Protein AF-A0A223P457-F1 (afdb_monomer)

Secondary structure (DSSP, 8-state):
----EEEEEEEEEEEETTEEEEEEEEEESEEEEEEEEEEEEEEETTEEEEEEES--HHHHHHHHHHHHHHHHHHHHHHHHTT-HHHHHHHHHHHHHHHHHHHTTTPPPHHHHHHHHHHHHHHS--S-GGGS-HHHHHHHHHHHHHHHHHHTTT--HHHHHHSS---TTTHHHHHHHHHHHHHHS--HHHHHHHHHHHHHHHHHHHT-THHHHHHHHTTSS--

Organism: NCBI:txid1234841

Structure (mmCIF, N/CA/C/O backbone):
data_AF-A0A223P457-F1
#
_entry.id   AF-A0A223P457-F1
#
loop_
_atom_site.group_PDB
_atom_site.id
_atom_site.type_symbol
_atom_site.label_atom_id
_atom_site.label_alt_id
_atom_site.label_comp_id
_atom_site.label_asym_id
_atom_site.label_entity_id
_atom_site.label_seq_id
_atom_site.pdbx_PDB_ins_code
_atom_site.Cartn_x
_atom_site.Cartn_y
_atom_site.Cartn_z
_atom_site.occupancy
_atom_site.B_iso_or_equiv
_atom_site.auth_seq_id
_atom_site.auth_comp_id
_atom_site.auth_asym_id
_atom_site.auth_atom_id
_atom_site.pdbx_PDB_model_num
ATOM 1 N N . MET A 1 1 ? 8.333 -16.693 -33.534 1.00 48.69 1 MET A N 1
ATOM 2 C CA . MET A 1 1 ? 8.301 -15.548 -32.599 1.00 48.69 1 MET A CA 1
ATOM 3 C C . MET A 1 1 ? 7.111 -15.778 -31.677 1.00 48.69 1 MET A C 1
ATOM 5 O O . MET A 1 1 ? 5.991 -15.770 -32.164 1.00 48.69 1 MET A O 1
ATOM 9 N N . ALA A 1 2 ? 7.335 -16.147 -30.416 1.00 49.88 2 ALA A N 1
ATOM 10 C CA . ALA A 1 2 ? 6.243 -16.417 -29.482 1.00 49.88 2 ALA A CA 1
ATOM 11 C C . ALA A 1 2 ? 5.826 -15.097 -28.824 1.00 49.88 2 ALA A C 1
ATOM 13 O O . ALA A 1 2 ? 6.620 -14.494 -28.104 1.00 49.88 2 ALA A O 1
ATOM 14 N N . PHE A 1 3 ? 4.610 -14.627 -29.097 1.00 59.66 3 PHE A N 1
ATOM 15 C CA . PHE A 1 3 ? 4.032 -13.524 -28.337 1.00 59.66 3 PHE A CA 1
ATOM 16 C C . PHE A 1 3 ? 3.618 -14.064 -26.970 1.00 59.66 3 PHE A C 1
ATOM 18 O O . PHE A 1 3 ? 2.804 -14.982 -26.884 1.00 59.66 3 PHE A O 1
ATOM 25 N N . ILE A 1 4 ? 4.191 -13.514 -25.900 1.00 71.38 4 ILE A N 1
ATOM 26 C CA . ILE A 1 4 ? 3.696 -13.773 -24.549 1.00 71.38 4 ILE A CA 1
ATOM 27 C C . ILE A 1 4 ? 2.384 -12.999 -24.425 1.00 71.38 4 ILE A C 1
ATOM 29 O O . ILE A 1 4 ? 2.395 -11.770 -24.340 1.00 71.38 4 ILE A O 1
ATOM 33 N N . ILE A 1 5 ? 1.269 -13.726 -24.478 1.00 85.06 5 ILE A N 1
ATOM 34 C CA . ILE A 1 5 ? -0.071 -13.213 -24.195 1.00 85.06 5 ILE A CA 1
ATOM 35 C C . ILE A 1 5 ? -0.438 -13.686 -22.796 1.00 85.06 5 ILE A C 1
ATOM 37 O O . ILE A 1 5 ? -0.398 -14.881 -22.503 1.00 85.06 5 ILE A O 1
ATOM 41 N N . GLY A 1 6 ? -0.782 -12.751 -21.920 1.00 91.62 6 GLY A N 1
ATOM 42 C CA . GLY A 1 6 ? -1.186 -13.089 -20.565 1.00 91.62 6 GLY A CA 1
ATOM 43 C C . GLY A 1 6 ? -1.247 -11.873 -19.664 1.00 91.62 6 GLY A C 1
ATOM 44 O O . GLY A 1 6 ? -1.417 -10.743 -20.121 1.00 91.62 6 GLY A O 1
ATOM 45 N N . THR A 1 7 ? -1.095 -12.117 -18.368 1.00 92.75 7 THR A N 1
ATOM 46 C CA . THR A 1 7 ? -1.059 -11.054 -17.368 1.00 92.75 7 THR A CA 1
ATOM 47 C C . THR A 1 7 ? 0.147 -11.197 -16.463 1.00 92.75 7 THR A C 1
ATOM 49 O O . THR A 1 7 ? 0.460 -12.305 -16.030 1.00 92.75 7 THR A O 1
ATOM 52 N N . ILE A 1 8 ? 0.765 -10.078 -16.111 1.00 92.94 8 ILE A N 1
ATOM 53 C CA . ILE A 1 8 ? 1.843 -9.999 -15.122 1.00 92.94 8 ILE A CA 1
ATOM 54 C C . ILE A 1 8 ? 1.481 -8.947 -14.084 1.00 92.94 8 ILE A C 1
ATOM 56 O O . ILE A 1 8 ? 0.707 -8.042 -14.377 1.00 92.94 8 ILE A O 1
ATOM 60 N N . PHE A 1 9 ? 2.080 -9.016 -12.904 1.00 94.44 9 PHE A N 1
ATOM 61 C CA . PHE A 1 9 ? 2.066 -7.893 -11.974 1.00 94.44 9 PHE A CA 1
ATOM 62 C C . PHE A 1 9 ? 3.391 -7.142 -12.063 1.00 94.44 9 PHE A C 1
ATOM 64 O O . PHE A 1 9 ? 4.458 -7.756 -12.033 1.00 94.44 9 PHE A O 1
ATOM 71 N N . LEU A 1 10 ? 3.303 -5.823 -12.174 1.00 95.19 10 LEU A N 1
ATOM 72 C CA . LEU A 1 10 ? 4.424 -4.895 -12.253 1.00 95.19 10 LEU A CA 1
ATOM 73 C C . LEU A 1 10 ? 4.172 -3.707 -11.325 1.00 95.19 10 LEU A C 1
ATOM 75 O O . LEU A 1 10 ? 3.084 -3.536 -10.775 1.00 95.19 10 LEU A O 1
ATOM 79 N N . GLY A 1 11 ? 5.190 -2.858 -11.193 1.00 95.31 11 GLY A N 1
ATOM 80 C CA . GLY A 1 11 ? 5.034 -1.586 -10.503 1.00 95.31 11 GLY A CA 1
ATOM 81 C C . GLY A 1 11 ? 4.954 -1.720 -8.988 1.00 95.31 11 GLY A C 1
ATOM 82 O O . GLY A 1 11 ? 4.150 -1.034 -8.368 1.00 95.31 11 GLY A O 1
ATOM 83 N N . LYS A 1 12 ? 5.773 -2.597 -8.397 1.00 95.94 12 LYS A N 1
ATOM 84 C CA . LYS A 1 12 ? 5.977 -2.670 -6.946 1.00 95.94 12 LYS A CA 1
ATOM 85 C C . LYS A 1 12 ? 6.295 -1.294 -6.366 1.00 95.94 12 LYS A C 1
ATOM 87 O O . LYS A 1 12 ? 7.275 -0.679 -6.797 1.00 95.94 12 LYS A O 1
ATOM 92 N N . VAL A 1 13 ? 5.464 -0.834 -5.438 1.00 95.81 13 VAL A N 1
ATOM 93 C CA . VAL A 1 13 ? 5.574 0.450 -4.731 1.00 95.81 13 VAL A CA 1
ATOM 94 C C . VAL A 1 13 ? 5.086 0.297 -3.290 1.00 95.81 13 VAL A C 1
ATOM 96 O O . VAL A 1 13 ? 4.391 -0.670 -2.969 1.00 95.81 13 VAL A O 1
ATOM 99 N N . HIS A 1 14 ? 5.411 1.270 -2.441 1.00 93.81 14 HIS A N 1
ATOM 100 C CA . HIS A 1 14 ? 4.946 1.358 -1.058 1.00 93.81 14 HIS A CA 1
ATOM 101 C C . HIS A 1 14 ? 5.274 0.097 -0.242 1.00 93.81 14 HIS A C 1
ATOM 103 O O . HIS A 1 14 ? 4.427 -0.438 0.474 1.00 93.81 14 HIS A O 1
ATOM 109 N N . GLU A 1 15 ? 6.498 -0.412 -0.370 1.00 94.06 15 GLU A N 1
ATOM 110 C CA . GLU A 1 15 ? 6.934 -1.598 0.364 1.00 94.06 15 GLU A CA 1
ATOM 111 C C . GLU A 1 15 ? 7.201 -1.286 1.843 1.00 94.06 15 GLU A C 1
ATOM 113 O O . GLU A 1 15 ? 7.988 -0.398 2.163 1.00 94.06 15 GLU A O 1
ATOM 118 N N . VAL A 1 16 ? 6.546 -2.029 2.738 1.00 93.62 16 VAL A N 1
ATOM 119 C CA . VAL A 1 16 ? 6.759 -2.005 4.192 1.00 93.62 16 VAL A CA 1
ATOM 120 C C . VAL A 1 16 ? 6.578 -3.425 4.729 1.00 93.62 16 VAL A C 1
ATOM 122 O O . VAL A 1 16 ? 5.518 -4.012 4.526 1.00 93.62 16 VAL A O 1
ATOM 125 N N . LYS A 1 17 ? 7.588 -3.963 5.432 1.00 91.25 17 LYS A N 1
ATOM 126 C CA . LYS A 1 17 ? 7.547 -5.288 6.095 1.00 91.25 17 LYS A CA 1
ATOM 127 C C . LYS A 1 17 ? 7.036 -6.409 5.169 1.00 91.25 17 LYS A C 1
ATOM 129 O O . LYS A 1 17 ? 6.070 -7.092 5.496 1.00 91.25 17 LYS A O 1
ATOM 134 N N . ASP A 1 18 ? 7.650 -6.532 3.990 1.00 92.25 18 ASP A N 1
ATOM 135 C CA . ASP A 1 18 ? 7.300 -7.511 2.943 1.00 92.25 18 ASP A CA 1
ATOM 136 C C . ASP A 1 18 ? 5.862 -7.410 2.408 1.00 92.25 18 ASP A C 1
ATOM 138 O O . ASP A 1 18 ? 5.346 -8.344 1.793 1.00 92.25 18 ASP A O 1
ATOM 142 N N . GLN A 1 19 ? 5.208 -6.263 2.606 1.00 95.00 19 GLN A N 1
ATOM 143 C CA . GLN A 1 19 ? 3.906 -5.951 2.023 1.00 95.00 19 GLN A CA 1
ATOM 144 C C . GLN A 1 19 ? 4.025 -4.744 1.100 1.00 95.00 19 GLN A C 1
ATOM 146 O O . GLN A 1 19 ? 4.652 -3.743 1.447 1.00 95.00 19 GLN A O 1
ATOM 151 N N . TRP A 1 20 ? 3.424 -4.813 -0.083 1.00 95.94 20 TRP A N 1
ATOM 152 C CA . TRP A 1 20 ? 3.553 -3.770 -1.106 1.00 95.94 20 TRP A CA 1
ATOM 153 C C . TRP A 1 20 ? 2.333 -3.718 -2.023 1.00 95.94 20 TRP A C 1
ATOM 155 O O . TRP A 1 20 ? 1.545 -4.661 -2.080 1.00 95.94 20 TRP A O 1
ATOM 165 N N . ILE A 1 21 ? 2.195 -2.637 -2.789 1.00 96.19 21 ILE A N 1
ATOM 166 C CA . ILE A 1 21 ? 1.180 -2.533 -3.841 1.00 96.19 21 ILE A CA 1
ATOM 167 C C . ILE A 1 21 ? 1.804 -2.868 -5.196 1.00 96.19 21 ILE A C 1
ATOM 169 O O . ILE A 1 21 ? 2.881 -2.379 -5.545 1.00 96.19 21 ILE A O 1
ATOM 173 N N . GLU A 1 22 ? 1.101 -3.675 -5.983 1.00 96.19 22 GLU A N 1
ATOM 174 C CA . GLU A 1 22 ? 1.438 -3.994 -7.369 1.00 96.19 22 GLU A CA 1
ATOM 175 C C . GLU A 1 22 ? 0.210 -3.933 -8.270 1.00 96.19 22 GLU A C 1
ATOM 177 O O . GLU A 1 22 ? -0.919 -4.156 -7.835 1.00 96.19 22 GLU A O 1
ATOM 182 N N . THR A 1 23 ? 0.437 -3.687 -9.559 1.00 97.19 23 THR A N 1
ATOM 183 C CA . THR A 1 23 ? -0.626 -3.631 -10.561 1.00 97.19 23 THR A CA 1
ATOM 184 C C . THR A 1 23 ? -0.475 -4.749 -11.571 1.00 97.19 23 THR A C 1
ATOM 186 O O . THR A 1 23 ? 0.594 -4.969 -12.135 1.00 97.19 23 THR A O 1
ATOM 189 N N . LYS A 1 24 ? -1.572 -5.458 -11.815 1.00 96.31 24 LYS A N 1
ATOM 190 C CA . LYS A 1 24 ? -1.721 -6.473 -12.847 1.00 96.31 24 LYS A CA 1
ATOM 191 C C . LYS A 1 24 ? -1.971 -5.806 -14.197 1.00 96.31 24 LYS A C 1
ATOM 193 O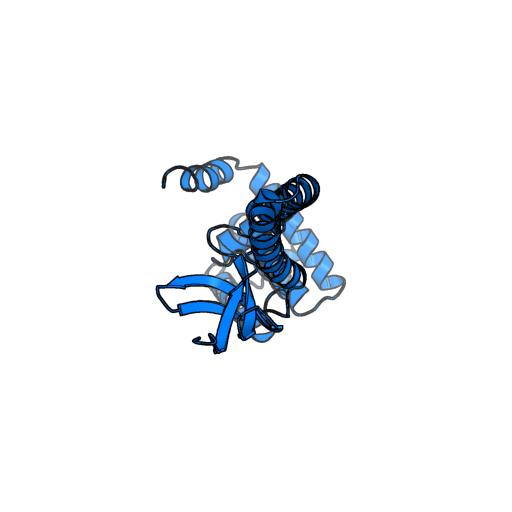 O . LYS A 1 24 ? -2.918 -5.038 -14.336 1.00 96.31 24 LYS A O 1
ATOM 198 N N . PHE A 1 25 ? -1.168 -6.146 -15.196 1.00 96.69 25 PHE A N 1
ATOM 199 C CA . PHE A 1 25 ? -1.275 -5.660 -16.570 1.00 96.69 25 PHE A CA 1
ATOM 200 C C . PHE A 1 25 ? -1.590 -6.801 -17.528 1.00 96.69 25 PHE A C 1
ATOM 202 O O . PHE A 1 25 ? -1.096 -7.914 -17.341 1.00 96.69 25 PHE A O 1
ATOM 209 N N . ILE A 1 26 ? -2.346 -6.506 -18.587 1.00 95.75 26 ILE A N 1
ATOM 210 C CA . ILE A 1 26 ? -2.398 -7.352 -19.788 1.00 95.75 26 ILE A CA 1
ATOM 211 C C . ILE A 1 26 ? -1.127 -7.100 -20.593 1.00 95.75 26 ILE A C 1
ATOM 213 O O . ILE A 1 26 ? -0.768 -5.947 -20.832 1.00 95.75 26 ILE A O 1
ATOM 217 N N . ILE A 1 27 ? -0.462 -8.171 -21.019 1.00 94.12 27 ILE A N 1
ATOM 218 C CA . ILE A 1 27 ? 0.722 -8.104 -21.876 1.00 94.12 27 ILE A CA 1
ATOM 219 C C . ILE A 1 27 ? 0.414 -8.698 -23.244 1.00 94.12 27 ILE A C 1
ATOM 221 O O . ILE A 1 27 ? -0.118 -9.805 -23.342 1.00 94.12 27 ILE A O 1
ATOM 225 N N . ILE A 1 28 ? 0.862 -7.988 -24.280 1.00 92.50 28 ILE A N 1
ATOM 226 C CA . ILE A 1 28 ? 1.138 -8.537 -25.611 1.00 92.50 28 ILE A CA 1
ATOM 227 C C . ILE A 1 28 ? 2.536 -8.042 -25.993 1.00 92.50 28 ILE A C 1
ATOM 229 O O . ILE A 1 28 ? 2.703 -6.946 -26.522 1.00 92.50 28 ILE A O 1
ATOM 233 N N . GLY A 1 29 ? 3.566 -8.806 -25.622 1.00 90.00 29 GLY A N 1
ATOM 234 C CA . GLY A 1 29 ? 4.974 -8.384 -25.699 1.00 90.00 29 GLY A CA 1
ATOM 235 C C . GLY A 1 29 ? 5.379 -7.327 -24.656 1.00 90.00 29 GLY A C 1
ATOM 236 O O . GLY A 1 29 ? 6.363 -7.522 -23.950 1.00 90.00 29 GLY A O 1
ATOM 237 N N . VAL A 1 30 ? 4.601 -6.251 -24.509 1.00 93.31 30 VAL A N 1
ATOM 238 C CA . VAL A 1 30 ? 4.754 -5.176 -23.507 1.00 93.31 30 VAL A CA 1
ATOM 239 C C . VAL A 1 30 ? 3.450 -4.991 -22.714 1.00 93.31 30 VAL A C 1
ATOM 241 O O . VAL A 1 30 ? 2.393 -5.410 -23.199 1.00 93.31 30 VAL A O 1
ATOM 244 N N . PRO A 1 31 ? 3.480 -4.413 -21.496 1.00 94.94 31 PRO A N 1
ATOM 245 C CA . PRO A 1 31 ? 2.255 -4.089 -20.766 1.00 94.94 31 PRO A CA 1
ATOM 246 C C . PRO A 1 31 ? 1.408 -3.099 -21.577 1.00 94.94 31 PRO A C 1
ATOM 248 O O . PRO A 1 31 ? 1.921 -2.075 -22.016 1.00 94.94 31 PRO A O 1
ATOM 251 N N . LEU A 1 32 ? 0.126 -3.407 -21.784 1.00 94.44 32 LEU A N 1
ATOM 252 C CA . LEU A 1 32 ? -0.788 -2.590 -22.594 1.00 94.44 32 LEU A CA 1
ATOM 253 C C . LEU A 1 32 ? -1.747 -1.754 -21.754 1.00 94.44 32 LEU A C 1
ATOM 255 O O . LEU A 1 32 ? -1.934 -0.571 -22.018 1.00 94.44 32 LEU A O 1
ATOM 259 N N . MET A 1 33 ? -2.394 -2.387 -20.776 1.00 95.69 33 MET A N 1
ATOM 260 C CA . MET A 1 33 ? -3.347 -1.725 -19.890 1.00 95.69 33 MET A CA 1
ATOM 261 C C . MET A 1 33 ? -3.331 -2.371 -18.502 1.00 95.69 33 MET A C 1
ATOM 263 O O . MET A 1 33 ? -3.189 -3.600 -18.405 1.00 95.69 33 MET A O 1
ATOM 267 N N . PRO A 1 34 ? -3.458 -1.573 -17.429 1.00 97.38 34 PRO A N 1
ATOM 268 C CA . PRO A 1 34 ? -3.664 -2.096 -16.089 1.00 97.38 34 PRO A CA 1
ATOM 269 C C . PRO A 1 34 ? -5.084 -2.662 -15.963 1.00 97.38 34 PRO A C 1
ATOM 271 O O . PRO A 1 34 ? -6.022 -2.145 -16.564 1.00 97.38 34 PRO A O 1
ATOM 274 N N . VAL A 1 35 ? -5.238 -3.725 -15.178 1.00 96.12 35 VAL A N 1
ATOM 275 C CA . VAL A 1 35 ? -6.524 -4.416 -14.966 1.00 96.12 35 VAL A CA 1
ATOM 276 C C . VAL A 1 35 ? -6.964 -4.344 -13.515 1.00 96.12 35 VAL A C 1
ATOM 278 O O . VAL A 1 35 ? -8.136 -4.125 -13.238 1.00 96.12 35 VAL A O 1
ATOM 281 N N . ALA A 1 36 ? -6.034 -4.554 -12.586 1.00 95.56 36 ALA A N 1
ATOM 282 C CA . ALA A 1 36 ? -6.319 -4.569 -11.158 1.00 95.56 36 ALA A CA 1
ATOM 283 C C . ALA A 1 36 ? -5.054 -4.233 -10.372 1.00 95.56 36 ALA A C 1
ATOM 285 O O . ALA A 1 36 ? -3.958 -4.583 -10.811 1.00 95.56 36 ALA A O 1
ATOM 286 N N . SER A 1 37 ? -5.199 -3.618 -9.204 1.00 96.56 37 SER A N 1
ATOM 287 C CA . SER A 1 37 ? -4.110 -3.460 -8.243 1.00 96.56 37 SER A CA 1
ATOM 288 C C . SER A 1 37 ? -4.360 -4.354 -7.031 1.00 96.56 37 SER A C 1
ATOM 290 O O . SER A 1 37 ? -5.497 -4.693 -6.709 1.00 96.56 37 SER A O 1
ATOM 292 N N . MET A 1 38 ? -3.284 -4.792 -6.388 1.00 96.06 38 MET A N 1
ATOM 293 C CA . MET A 1 38 ? -3.340 -5.667 -5.224 1.00 96.06 38 MET A CA 1
ATOM 294 C C . MET A 1 38 ? -2.336 -5.197 -4.180 1.00 96.06 38 MET A C 1
ATOM 296 O O . MET A 1 38 ? -1.179 -4.926 -4.510 1.00 96.06 38 MET A O 1
ATOM 300 N N . LEU A 1 39 ? -2.776 -5.156 -2.925 1.00 96.31 39 LEU A N 1
ATOM 301 C CA . LEU A 1 39 ? -1.896 -5.118 -1.768 1.00 96.31 39 LEU A CA 1
ATOM 302 C C . LEU A 1 39 ? -1.422 -6.545 -1.499 1.00 96.31 39 LEU A C 1
ATOM 304 O O . LEU A 1 39 ? -2.179 -7.376 -1.000 1.00 96.31 39 LEU A O 1
ATOM 308 N N . VAL A 1 40 ? -0.182 -6.839 -1.865 1.00 95.94 40 VAL A N 1
ATOM 309 C CA . VAL A 1 40 ? 0.435 -8.151 -1.683 1.00 95.94 40 VAL A CA 1
ATOM 310 C C . VAL A 1 40 ? 0.886 -8.281 -0.234 1.00 95.94 40 VAL A C 1
ATOM 312 O O . VAL A 1 40 ? 1.642 -7.447 0.253 1.00 95.94 40 VAL A O 1
ATOM 315 N N . THR A 1 41 ? 0.426 -9.330 0.446 1.00 93.06 41 THR A N 1
ATOM 316 C CA . THR A 1 41 ? 0.800 -9.644 1.838 1.00 93.06 41 THR A CA 1
ATOM 317 C C . THR A 1 41 ? 1.663 -10.892 1.950 1.00 93.06 41 THR A C 1
ATOM 319 O O . THR A 1 41 ? 2.323 -11.117 2.959 1.00 93.06 41 THR A O 1
ATOM 322 N N . SER A 1 42 ? 1.648 -11.731 0.917 1.00 88.44 42 SER A N 1
ATOM 323 C CA . SER A 1 42 ? 2.529 -12.882 0.793 1.00 88.44 42 SER A CA 1
ATOM 324 C C . SER A 1 42 ? 2.697 -13.230 -0.681 1.00 88.44 42 SER A C 1
ATOM 326 O O . SER A 1 42 ? 1.729 -13.266 -1.451 1.00 88.44 42 SER A O 1
ATOM 328 N N . SER A 1 43 ? 3.936 -13.511 -1.076 1.00 82.44 43 SER A N 1
ATOM 329 C CA . SER A 1 43 ? 4.257 -14.020 -2.405 1.00 82.44 43 SER A CA 1
ATOM 330 C C . SER A 1 43 ? 4.730 -15.470 -2.301 1.00 82.44 43 SER A C 1
ATOM 332 O O . SER A 1 43 ? 5.543 -15.812 -1.448 1.00 82.44 43 SER A O 1
ATOM 334 N N . ALA A 1 44 ? 4.185 -16.339 -3.149 1.00 74.06 44 ALA A N 1
ATOM 335 C CA . ALA A 1 44 ? 4.594 -17.731 -3.280 1.00 74.06 44 ALA A CA 1
ATOM 336 C C . ALA A 1 44 ? 5.004 -18.007 -4.731 1.00 74.06 44 ALA A C 1
ATOM 338 O O . ALA A 1 44 ? 4.594 -17.302 -5.659 1.00 74.06 44 ALA A O 1
ATOM 339 N N . PHE A 1 45 ? 5.787 -19.063 -4.958 1.00 53.25 45 PHE A N 1
ATOM 340 C CA . PHE A 1 45 ? 6.136 -19.478 -6.316 1.00 53.25 45 PHE A CA 1
ATOM 341 C C . PHE A 1 45 ? 4.846 -19.760 -7.113 1.00 53.25 45 PHE A C 1
ATOM 343 O O . PHE A 1 45 ? 4.116 -20.698 -6.803 1.00 53.25 45 PHE A O 1
ATOM 350 N N . ARG A 1 46 ? 4.564 -18.924 -8.129 1.00 62.34 46 ARG A N 1
ATOM 351 C CA . ARG A 1 46 ? 3.353 -18.911 -8.991 1.00 62.34 46 ARG A CA 1
ATOM 352 C C . ARG A 1 46 ? 2.059 -18.331 -8.400 1.00 62.34 46 ARG A C 1
ATOM 354 O O . ARG A 1 46 ? 1.024 -18.424 -9.057 1.00 62.34 46 ARG A O 1
ATOM 361 N N . GLY A 1 47 ? 2.085 -17.680 -7.238 1.00 73.31 47 GLY A N 1
ATOM 362 C CA . GLY A 1 47 ? 0.878 -17.086 -6.654 1.00 73.31 47 GLY A CA 1
ATOM 363 C C . GLY A 1 47 ? 1.155 -15.848 -5.811 1.00 73.31 47 GLY A C 1
ATOM 364 O O . GLY A 1 47 ? 2.177 -15.751 -5.140 1.00 73.31 47 GLY A O 1
ATOM 365 N N . ARG A 1 48 ? 0.219 -14.900 -5.827 1.00 84.50 48 ARG A N 1
ATOM 366 C CA . ARG A 1 48 ? 0.192 -13.772 -4.890 1.00 84.50 48 ARG A CA 1
ATOM 367 C C . ARG A 1 48 ? -1.047 -13.904 -4.018 1.00 84.50 48 ARG A C 1
ATOM 369 O O . ARG A 1 48 ? -2.121 -14.210 -4.536 1.00 84.50 48 ARG A O 1
ATOM 376 N N . LYS A 1 49 ? -0.885 -13.695 -2.716 1.00 90.44 49 LYS A N 1
ATOM 377 C CA . LYS A 1 49 ? -1.989 -13.512 -1.773 1.00 90.44 49 LYS A CA 1
ATOM 378 C C . LYS A 1 49 ? -1.999 -12.057 -1.333 1.00 90.44 49 LYS A C 1
ATOM 380 O O . LYS A 1 49 ? -0.942 -11.449 -1.159 1.00 90.44 49 LYS A O 1
ATOM 385 N N . GLY A 1 50 ? -3.191 -11.507 -1.183 1.00 93.00 50 GLY A N 1
ATOM 386 C CA . GLY A 1 50 ? -3.343 -10.093 -0.920 1.00 93.00 50 GLY A CA 1
ATOM 387 C C . GLY A 1 50 ? -4.788 -9.644 -0.970 1.00 93.00 50 GLY A C 1
ATOM 388 O O . GLY A 1 50 ? -5.688 -10.452 -1.202 1.00 93.00 50 GLY A O 1
ATOM 389 N N . PHE A 1 51 ? -4.964 -8.346 -0.782 1.00 94.06 51 PHE A N 1
ATOM 390 C CA . PHE A 1 51 ? -6.248 -7.664 -0.850 1.00 94.06 51 PHE A CA 1
ATOM 391 C C . PHE A 1 51 ? -6.372 -6.961 -2.196 1.00 94.06 51 PHE A C 1
ATOM 393 O O . PHE A 1 51 ? -5.392 -6.403 -2.705 1.00 94.06 51 PHE A O 1
ATOM 400 N N . SER A 1 52 ? -7.561 -7.011 -2.792 1.00 93.50 52 SER A N 1
ATOM 401 C CA . SER A 1 52 ? -7.841 -6.211 -3.980 1.00 93.50 52 SER A CA 1
ATOM 402 C C . SER A 1 52 ? -7.899 -4.749 -3.563 1.00 93.50 52 SER A C 1
ATOM 404 O O . SER A 1 52 ? -8.551 -4.417 -2.579 1.00 93.50 52 SER A O 1
ATOM 406 N N . VAL A 1 53 ? -7.217 -3.878 -4.301 1.00 94.88 53 VAL A N 1
ATOM 407 C CA . VAL A 1 53 ? -7.235 -2.437 -4.031 1.00 94.88 53 VAL A CA 1
ATOM 408 C C . VAL A 1 53 ? -7.636 -1.682 -5.298 1.00 94.88 53 VAL A C 1
ATOM 410 O O . VAL A 1 53 ? -7.402 -2.184 -6.408 1.00 94.88 53 VAL A O 1
ATOM 413 N N . PRO A 1 54 ? -8.231 -0.481 -5.177 1.00 93.62 54 PRO A N 1
ATOM 414 C CA . PRO A 1 54 ? -8.470 0.380 -6.328 1.00 93.62 54 PRO A CA 1
ATOM 415 C C . PRO A 1 54 ? -7.194 0.588 -7.151 1.00 93.62 54 PRO A C 1
ATOM 417 O O . PRO A 1 54 ? -6.081 0.553 -6.622 1.00 93.62 54 PRO A O 1
ATOM 420 N N . LEU A 1 55 ? -7.350 0.806 -8.460 1.00 95.56 55 LEU A N 1
ATOM 421 C CA . LEU A 1 55 ? -6.216 0.973 -9.370 1.00 95.56 55 LEU A CA 1
ATOM 422 C C . LEU A 1 55 ? -5.254 2.059 -8.870 1.00 95.56 55 LEU A C 1
ATOM 424 O O . LEU A 1 55 ? -5.594 3.241 -8.803 1.00 95.56 55 LEU A O 1
ATOM 428 N N . HIS A 1 56 ? -4.030 1.646 -8.550 1.00 95.44 56 HIS A N 1
ATOM 429 C CA . HIS A 1 56 ? -3.066 2.500 -7.875 1.00 95.44 56 HIS A CA 1
ATOM 430 C C . HIS A 1 56 ? -2.151 3.199 -8.883 1.00 95.44 56 HIS A C 1
ATOM 432 O O . HIS A 1 56 ? -1.234 2.593 -9.446 1.00 95.44 56 HIS A O 1
ATOM 438 N N . GLN A 1 57 ? -2.367 4.498 -9.095 1.00 96.00 57 GLN A N 1
ATOM 439 C CA . GLN A 1 57 ? -1.680 5.276 -10.133 1.00 96.00 57 GLN A CA 1
ATOM 440 C C . GLN A 1 57 ? -0.151 5.223 -10.025 1.00 96.00 57 GLN A C 1
ATOM 442 O O . GLN A 1 57 ? 0.523 4.991 -11.027 1.00 96.00 57 GLN A O 1
ATOM 447 N N . THR A 1 58 ? 0.410 5.343 -8.819 1.00 96.06 58 THR A N 1
ATOM 448 C CA . THR A 1 58 ? 1.867 5.261 -8.612 1.00 96.06 58 THR A CA 1
ATOM 449 C C . THR A 1 58 ? 2.420 3.904 -9.045 1.00 96.06 58 THR A C 1
ATOM 451 O O . THR A 1 58 ? 3.480 3.830 -9.659 1.00 96.06 58 THR A O 1
ATOM 454 N N . SER A 1 59 ? 1.677 2.823 -8.791 1.00 96.81 59 SER A N 1
ATOM 455 C CA . SER A 1 59 ? 2.077 1.475 -9.204 1.00 96.81 59 SER A CA 1
ATOM 456 C C . SER A 1 59 ? 1.996 1.339 -10.726 1.00 96.81 59 SER A C 1
ATOM 458 O O . SER A 1 59 ? 2.915 0.815 -11.353 1.00 96.81 59 SER A O 1
ATOM 460 N N . ILE A 1 60 ? 0.948 1.895 -11.343 1.00 97.75 60 ILE A N 1
ATOM 461 C CA . ILE A 1 60 ? 0.781 1.905 -12.800 1.00 97.75 60 ILE A CA 1
ATOM 462 C C . ILE A 1 60 ? 1.960 2.608 -13.484 1.00 97.75 60 ILE A C 1
ATOM 464 O O . ILE A 1 60 ? 2.592 2.040 -14.378 1.00 97.75 60 ILE A O 1
ATOM 468 N N . ILE A 1 61 ? 2.282 3.824 -13.033 1.00 97.69 61 ILE A N 1
ATOM 469 C CA . ILE A 1 61 ? 3.383 4.634 -13.569 1.00 97.69 61 ILE A CA 1
ATOM 470 C C . ILE A 1 61 ? 4.711 3.899 -13.391 1.00 97.69 61 ILE A C 1
ATOM 472 O O . ILE A 1 61 ? 5.473 3.781 -14.350 1.00 97.69 61 ILE A O 1
ATOM 476 N N . ALA A 1 62 ? 4.968 3.348 -12.202 1.00 97.25 62 ALA A N 1
ATOM 477 C CA . ALA A 1 62 ? 6.169 2.565 -11.937 1.00 97.25 62 ALA A CA 1
ATOM 478 C C . ALA A 1 62 ? 6.284 1.360 -12.883 1.00 97.25 62 ALA A C 1
ATOM 480 O O . ALA A 1 62 ? 7.358 1.092 -13.420 1.00 97.25 62 ALA A O 1
ATOM 481 N N . GLY A 1 63 ? 5.180 0.643 -13.113 1.00 96.88 63 GLY A N 1
ATOM 482 C CA . GLY A 1 63 ? 5.130 -0.506 -14.013 1.00 96.88 63 GLY A CA 1
ATOM 483 C C . GLY A 1 63 ? 5.504 -0.137 -15.447 1.00 96.88 63 GLY A C 1
ATOM 484 O O . GLY A 1 63 ? 6.397 -0.758 -16.026 1.00 96.88 63 GLY A O 1
ATOM 485 N N . TYR A 1 64 ? 4.881 0.905 -16.000 1.00 97.62 64 TYR A N 1
ATOM 486 C CA . TYR A 1 64 ? 5.185 1.365 -17.353 1.00 97.62 64 TYR A CA 1
ATOM 487 C C . TYR A 1 64 ? 6.594 1.931 -17.482 1.00 97.62 64 TYR A C 1
ATOM 489 O O . TYR A 1 64 ? 7.332 1.523 -18.378 1.00 97.62 64 TYR A O 1
ATOM 497 N N . ALA A 1 65 ? 6.992 2.832 -16.584 1.00 97.38 65 ALA A N 1
ATOM 498 C CA . ALA A 1 65 ? 8.292 3.482 -16.652 1.00 97.38 65 ALA A CA 1
ATOM 499 C C . ALA A 1 65 ? 9.436 2.462 -16.585 1.00 97.38 65 ALA A C 1
ATOM 501 O O . ALA A 1 65 ? 10.345 2.521 -17.407 1.00 97.38 65 ALA A O 1
ATOM 502 N N . ARG A 1 66 ? 9.363 1.470 -15.685 1.00 96.94 66 ARG A N 1
ATOM 503 C CA . ARG A 1 66 ? 10.386 0.414 -15.580 1.00 96.94 66 ARG A CA 1
ATOM 504 C C . ARG A 1 66 ? 10.476 -0.435 -16.849 1.00 96.94 66 ARG A C 1
ATOM 506 O O . ARG A 1 66 ? 11.578 -0.766 -17.271 1.00 96.94 66 ARG A O 1
ATOM 513 N N . VAL A 1 67 ? 9.356 -0.795 -17.477 1.00 96.44 67 VAL A N 1
ATOM 514 C CA . VAL A 1 67 ? 9.404 -1.624 -18.693 1.00 96.44 67 VAL A CA 1
ATOM 515 C C . VAL A 1 67 ? 9.874 -0.816 -19.901 1.00 96.44 67 VAL A C 1
ATOM 517 O O . VAL A 1 67 ? 10.811 -1.225 -20.586 1.00 96.44 67 VAL A O 1
ATOM 520 N N . TYR A 1 68 ?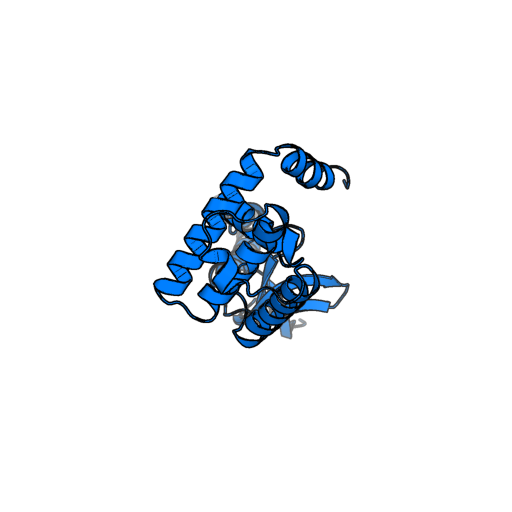 9.272 0.344 -20.157 1.00 97.19 68 TYR A N 1
ATOM 521 C CA . TYR A 1 68 ? 9.608 1.140 -21.336 1.00 97.19 68 TYR A CA 1
ATOM 522 C C . TYR A 1 68 ? 11.000 1.765 -21.245 1.00 97.19 68 TYR A C 1
ATOM 524 O O . TYR A 1 68 ? 11.715 1.755 -22.244 1.00 97.19 68 TYR A O 1
ATOM 532 N N . ALA A 1 69 ? 11.436 2.236 -20.071 1.00 97.69 69 ALA A N 1
ATOM 533 C CA . ALA A 1 69 ? 12.795 2.753 -19.913 1.00 97.69 69 ALA A CA 1
ATOM 534 C C . ALA A 1 69 ? 13.846 1.656 -20.137 1.00 97.69 69 ALA A C 1
ATOM 536 O O . ALA A 1 69 ? 14.843 1.920 -20.802 1.00 97.69 69 ALA A O 1
ATOM 537 N N . ALA A 1 70 ? 13.606 0.418 -19.680 1.00 97.62 70 ALA A N 1
ATOM 538 C CA . ALA A 1 70 ? 14.507 -0.703 -19.955 1.00 97.62 70 ALA A CA 1
ATOM 539 C C . ALA A 1 70 ? 14.606 -1.007 -21.457 1.00 97.62 70 ALA A C 1
ATOM 541 O O . ALA A 1 70 ? 15.705 -1.129 -21.996 1.00 97.62 70 ALA A O 1
ATOM 542 N N . ILE A 1 71 ? 13.463 -1.097 -22.146 1.00 97.19 71 ILE A N 1
ATOM 543 C CA . ILE A 1 71 ? 13.423 -1.372 -23.590 1.00 97.19 71 ILE A CA 1
ATOM 544 C C . ILE A 1 71 ? 14.148 -0.267 -24.363 1.00 97.19 71 ILE A C 1
ATOM 546 O O . ILE A 1 71 ? 15.002 -0.561 -25.200 1.00 97.19 71 ILE A O 1
ATOM 550 N N . LEU A 1 72 ? 13.843 1.000 -24.069 1.00 97.88 72 LEU A N 1
ATOM 551 C CA . LEU A 1 72 ? 14.467 2.140 -24.737 1.00 97.88 72 LEU A CA 1
ATOM 552 C C . LEU A 1 72 ? 15.966 2.216 -24.437 1.00 97.88 72 LEU A C 1
ATOM 554 O O . LEU A 1 72 ? 16.744 2.443 -25.361 1.00 97.88 72 LEU A O 1
ATOM 558 N N . ALA A 1 73 ? 16.391 1.946 -23.199 1.00 97.88 73 ALA A N 1
ATOM 559 C CA . ALA A 1 73 ? 17.806 1.866 -22.850 1.00 97.88 73 ALA A CA 1
ATOM 560 C C . ALA A 1 73 ? 18.529 0.832 -23.722 1.00 97.88 73 ALA A C 1
ATOM 562 O O . ALA A 1 73 ? 19.511 1.167 -24.378 1.00 97.88 73 ALA A O 1
ATOM 563 N N . VAL A 1 74 ? 18.010 -0.397 -23.813 1.00 97.62 74 VAL A N 1
ATOM 564 C CA . VAL A 1 74 ? 18.619 -1.465 -24.625 1.00 97.62 74 VAL A CA 1
ATOM 565 C C . VAL A 1 74 ? 18.679 -1.084 -26.107 1.00 97.62 74 VAL A C 1
ATOM 567 O O . VAL A 1 74 ? 19.729 -1.232 -26.734 1.00 97.62 74 VAL A O 1
ATOM 570 N N . VAL A 1 75 ? 17.586 -0.560 -26.670 1.00 97.12 75 VAL A N 1
ATOM 571 C CA . VAL A 1 75 ? 17.523 -0.161 -28.086 1.00 97.12 75 VAL A CA 1
ATOM 572 C C . VAL A 1 75 ? 18.544 0.934 -28.397 1.00 97.12 75 VAL A C 1
ATOM 574 O O . VAL A 1 75 ? 19.319 0.802 -29.345 1.00 97.12 75 VAL A O 1
ATOM 577 N N . PHE A 1 76 ? 18.587 2.001 -27.598 1.00 97.75 76 PHE A N 1
ATOM 578 C CA . PHE A 1 76 ? 19.488 3.124 -27.849 1.00 97.75 76 PHE A CA 1
ATOM 579 C C . PHE A 1 76 ? 20.953 2.792 -27.559 1.00 97.75 76 PHE A C 1
ATOM 581 O O . PHE A 1 76 ? 21.818 3.236 -28.308 1.00 97.75 76 PHE A O 1
ATOM 588 N N . LEU A 1 77 ? 21.250 1.960 -26.556 1.00 96.62 77 LEU A N 1
ATOM 589 C CA . LEU A 1 77 ? 22.613 1.470 -26.321 1.00 96.62 77 LEU A CA 1
ATOM 590 C C . LEU A 1 77 ? 23.112 0.620 -27.497 1.00 96.62 77 LEU A C 1
ATOM 592 O O . LEU A 1 77 ? 24.248 0.788 -27.938 1.00 96.62 77 LEU A O 1
ATOM 596 N N . PHE A 1 78 ? 22.254 -0.236 -28.061 1.00 96.12 78 PHE A N 1
ATOM 597 C CA . PHE A 1 78 ? 22.597 -1.022 -29.246 1.00 96.12 78 PHE A CA 1
ATOM 598 C C . PHE A 1 78 ? 22.851 -0.131 -30.472 1.00 96.12 78 PHE A C 1
ATOM 600 O O . PHE A 1 78 ? 23.863 -0.294 -31.156 1.00 96.12 78 PHE A O 1
ATOM 607 N N . LEU A 1 79 ? 21.986 0.856 -30.729 1.00 95.50 79 LEU A N 1
ATOM 608 C CA . LEU A 1 79 ? 22.180 1.839 -31.807 1.00 95.50 79 LEU A CA 1
ATOM 609 C C . LEU A 1 79 ? 23.400 2.747 -31.566 1.00 95.50 79 LEU A C 1
ATOM 611 O O . LEU A 1 79 ? 24.054 3.177 -32.519 1.00 95.50 79 LEU A O 1
ATOM 615 N N . GLY A 1 80 ? 23.736 2.992 -30.299 1.00 93.88 80 GLY A N 1
ATOM 616 C CA . GLY A 1 80 ? 24.880 3.777 -29.840 1.00 93.88 80 GLY A CA 1
ATOM 617 C C . GLY A 1 80 ? 26.232 3.248 -30.312 1.00 93.88 80 GLY A C 1
ATOM 618 O O . GLY A 1 80 ? 27.170 4.024 -30.462 1.00 93.88 80 GLY A O 1
ATOM 619 N N . THR A 1 81 ? 26.313 1.960 -30.659 1.00 90.94 81 THR A N 1
ATOM 620 C CA . THR A 1 81 ? 27.507 1.358 -31.281 1.00 90.94 81 THR A CA 1
ATOM 621 C C . THR A 1 81 ? 27.868 1.979 -32.635 1.00 90.94 81 THR A C 1
ATOM 623 O O . THR A 1 81 ? 28.999 1.834 -33.093 1.00 90.94 81 THR A O 1
ATOM 626 N N . ARG A 1 82 ? 26.923 2.681 -33.279 1.00 88.94 82 ARG A N 1
ATOM 627 C CA . ARG A 1 82 ? 27.091 3.317 -34.597 1.00 88.94 82 ARG A CA 1
ATOM 628 C C . ARG A 1 82 ? 27.009 4.845 -34.564 1.00 88.94 82 ARG A C 1
ATOM 630 O O . ARG A 1 82 ? 27.387 5.485 -35.538 1.00 88.94 82 ARG A O 1
ATOM 637 N N . SER A 1 83 ? 26.493 5.434 -33.485 1.00 90.69 83 SER A N 1
ATOM 638 C CA . SER A 1 83 ? 26.305 6.882 -33.340 1.00 90.69 83 SER A CA 1
ATOM 639 C C . SER A 1 83 ? 26.437 7.297 -31.878 1.00 90.69 83 SER A C 1
ATOM 641 O O . SER A 1 83 ? 25.658 6.859 -31.032 1.00 90.69 83 SER A O 1
ATOM 643 N N . GLY A 1 84 ? 27.376 8.201 -31.580 1.00 86.12 84 GLY A N 1
ATOM 644 C CA . GLY A 1 84 ? 27.599 8.689 -30.214 1.00 86.12 84 GLY A CA 1
ATOM 645 C C . GLY A 1 84 ? 26.368 9.360 -29.587 1.00 86.12 84 GLY A C 1
ATOM 646 O O . GLY A 1 84 ? 26.154 9.245 -28.383 1.00 86.12 84 GLY A O 1
ATOM 647 N N . GLY A 1 85 ? 25.505 9.988 -30.397 1.00 92.31 85 GLY A N 1
ATOM 648 C CA . GLY A 1 85 ? 24.258 10.586 -29.908 1.00 92.31 85 GLY A CA 1
ATOM 649 C C . GLY A 1 85 ? 23.287 9.545 -29.342 1.00 92.31 85 GLY A C 1
ATOM 650 O O . GLY A 1 85 ? 22.728 9.742 -28.266 1.00 92.31 85 GLY A O 1
ATOM 651 N N . ALA A 1 86 ? 23.147 8.398 -30.014 1.00 94.75 86 ALA A N 1
ATOM 652 C CA . ALA A 1 86 ? 22.287 7.313 -29.544 1.00 94.75 86 ALA A CA 1
ATOM 653 C C . ALA A 1 86 ? 22.814 6.676 -28.245 1.00 94.75 86 ALA A C 1
ATOM 655 O O . ALA A 1 86 ? 22.018 6.305 -27.384 1.00 94.75 86 ALA A O 1
ATOM 656 N N . LEU A 1 87 ? 24.140 6.622 -28.060 1.00 96.06 87 LEU A N 1
ATOM 657 C CA . LEU A 1 87 ? 24.749 6.126 -26.824 1.00 96.06 87 LEU A CA 1
ATOM 658 C C . LEU A 1 87 ? 24.343 6.979 -25.612 1.00 96.06 87 LEU A C 1
ATOM 660 O O . LEU A 1 87 ? 23.908 6.431 -24.600 1.00 96.06 87 LEU A O 1
ATOM 664 N N . LEU A 1 88 ? 24.423 8.311 -25.728 1.00 96.75 88 LEU A N 1
ATOM 665 C CA . LEU A 1 88 ? 24.008 9.230 -24.660 1.00 96.75 88 LEU A CA 1
ATOM 666 C C . LEU A 1 88 ? 22.523 9.066 -24.314 1.00 96.75 88 LEU A C 1
ATOM 668 O O . LEU A 1 88 ? 22.167 9.007 -23.137 1.00 96.75 88 LEU A O 1
ATOM 672 N N . THR A 1 89 ? 21.657 8.929 -25.322 1.00 97.06 89 THR A N 1
ATOM 673 C CA . THR A 1 89 ? 20.226 8.666 -25.108 1.00 97.06 89 THR A CA 1
ATOM 674 C C . THR A 1 89 ? 19.988 7.337 -24.385 1.00 97.06 89 THR A C 1
ATOM 676 O O . THR A 1 89 ? 19.157 7.271 -23.480 1.00 97.06 89 THR A O 1
ATOM 679 N N . GLY A 1 90 ? 20.735 6.285 -24.729 1.00 97.94 90 GLY A N 1
ATOM 680 C CA . GLY A 1 90 ? 20.646 4.985 -24.060 1.00 97.94 90 GLY A CA 1
ATOM 681 C C . GLY A 1 90 ? 21.048 5.049 -22.586 1.00 97.94 90 GLY A C 1
ATOM 682 O O . GLY A 1 90 ? 20.342 4.511 -21.734 1.00 97.94 90 GLY A O 1
ATOM 683 N N . ILE A 1 91 ? 22.128 5.772 -22.273 1.00 97.62 91 ILE A N 1
ATOM 684 C CA . ILE A 1 91 ? 22.575 6.013 -20.892 1.00 97.62 91 ILE A CA 1
ATOM 685 C C . ILE A 1 91 ? 21.511 6.786 -20.101 1.00 97.62 91 ILE A C 1
ATOM 687 O O . ILE A 1 91 ? 21.234 6.442 -18.953 1.00 97.62 91 ILE A O 1
ATOM 691 N N . LEU A 1 92 ? 20.871 7.789 -20.712 1.00 98.06 92 LEU A N 1
ATOM 692 C CA . LEU A 1 92 ? 19.797 8.545 -20.067 1.00 98.06 92 LEU A CA 1
ATOM 693 C C . LEU A 1 92 ? 18.608 7.645 -19.701 1.00 98.06 92 LEU A C 1
ATOM 695 O O . LEU A 1 92 ? 18.139 7.685 -18.565 1.00 98.06 92 LEU A O 1
ATOM 699 N N . PHE A 1 93 ? 18.142 6.797 -20.622 1.00 98.38 93 PHE A N 1
ATOM 700 C CA . PHE A 1 93 ? 17.057 5.856 -20.324 1.00 98.38 93 PHE A CA 1
ATOM 701 C C . PHE A 1 93 ? 17.451 4.813 -19.279 1.00 98.38 93 PHE A C 1
ATOM 703 O O . PHE A 1 93 ? 16.614 4.441 -18.457 1.00 98.38 93 PHE A O 1
ATOM 710 N N . LEU A 1 94 ? 18.714 4.382 -19.255 1.00 98.19 94 LEU A N 1
ATOM 711 C CA . LEU A 1 94 ? 19.220 3.503 -18.205 1.00 98.19 94 LEU A CA 1
ATOM 712 C C . LEU A 1 94 ? 19.177 4.193 -16.833 1.00 98.19 94 LEU A C 1
ATOM 714 O O . LEU A 1 94 ? 18.725 3.591 -15.863 1.00 98.19 94 LEU A O 1
ATOM 718 N N . ALA A 1 95 ? 19.573 5.465 -16.747 1.00 98.00 95 ALA A N 1
ATOM 719 C CA . ALA A 1 95 ? 19.486 6.240 -15.511 1.00 98.00 95 ALA A CA 1
ATOM 720 C C . ALA A 1 95 ? 18.030 6.418 -15.043 1.00 98.00 95 ALA A C 1
ATOM 722 O O . ALA A 1 95 ? 17.730 6.227 -13.864 1.00 98.00 95 ALA A O 1
ATOM 723 N N . VAL A 1 96 ? 17.107 6.709 -15.969 1.00 97.94 96 VAL A N 1
ATOM 724 C CA . VAL A 1 96 ? 15.662 6.762 -15.683 1.00 97.94 96 VAL A CA 1
ATOM 725 C C . VAL A 1 96 ? 15.163 5.409 -15.176 1.00 97.94 96 VAL A C 1
ATOM 727 O O . VAL A 1 96 ? 14.444 5.354 -14.180 1.00 97.94 96 VAL A O 1
ATOM 730 N N . TRP A 1 97 ? 15.566 4.311 -15.815 1.00 97.81 97 TRP A N 1
ATOM 731 C CA . TRP A 1 97 ? 15.199 2.965 -15.387 1.00 97.81 97 TRP A CA 1
ATOM 732 C C . TRP A 1 97 ? 15.660 2.673 -13.953 1.00 97.81 97 TRP A C 1
ATOM 734 O O . TRP A 1 97 ? 14.849 2.239 -13.135 1.00 97.81 97 TRP A O 1
ATOM 744 N N . ILE A 1 98 ? 16.919 2.987 -13.626 1.00 97.31 98 ILE A N 1
ATOM 745 C CA . ILE A 1 98 ? 17.487 2.842 -12.276 1.00 97.31 98 ILE A CA 1
ATOM 746 C C . ILE A 1 98 ? 16.687 3.673 -11.265 1.00 97.31 98 ILE A C 1
ATOM 748 O O . ILE A 1 98 ? 16.278 3.146 -10.231 1.00 97.31 98 ILE A O 1
ATOM 752 N N . TYR A 1 99 ? 16.395 4.942 -11.568 1.00 97.12 99 TYR A N 1
ATOM 753 C CA . TYR A 1 99 ? 15.583 5.795 -10.696 1.00 97.12 99 TYR A CA 1
ATOM 754 C C . TYR A 1 99 ? 14.208 5.177 -10.413 1.00 97.12 99 TYR A C 1
ATOM 756 O O . TYR A 1 99 ? 13.791 5.082 -9.258 1.00 97.12 99 TYR A O 1
ATOM 764 N N . PHE A 1 100 ? 13.511 4.703 -11.448 1.00 96.44 100 PHE A N 1
ATOM 765 C CA . PHE A 1 100 ? 12.191 4.104 -11.270 1.00 96.44 100 PHE A CA 1
ATOM 766 C C . PHE A 1 100 ? 12.228 2.761 -10.540 1.00 96.44 100 PHE A C 1
ATOM 768 O O . PHE A 1 100 ? 11.246 2.398 -9.889 1.00 96.44 100 PHE A O 1
ATOM 775 N N . PHE A 1 101 ? 13.319 2.008 -10.666 1.00 93.00 101 PHE A N 1
ATOM 776 C CA . PHE A 1 101 ? 13.487 0.722 -10.001 1.00 93.00 101 PHE A CA 1
ATOM 777 C C . PHE A 1 101 ? 13.773 0.887 -8.506 1.00 93.00 101 PHE A C 1
ATOM 779 O O . PHE A 1 101 ? 13.146 0.205 -7.701 1.00 93.00 101 PHE A O 1
ATOM 786 N N . PHE A 1 102 ? 14.674 1.805 -8.143 1.00 93.69 102 PHE A N 1
ATOM 787 C CA . PHE A 1 102 ? 15.157 1.931 -6.768 1.00 93.69 102 PHE A CA 1
ATOM 788 C C . PHE A 1 102 ? 14.491 3.045 -5.966 1.00 93.69 102 PHE A C 1
ATOM 790 O O . PHE A 1 102 ? 14.277 2.856 -4.779 1.00 93.69 102 PHE A O 1
ATOM 797 N N . VAL A 1 103 ? 14.168 4.190 -6.570 1.00 93.88 103 VAL A N 1
ATOM 798 C CA . VAL A 1 103 ? 13.749 5.399 -5.835 1.00 93.88 103 VAL A CA 1
ATOM 799 C C . VAL A 1 103 ? 12.246 5.642 -5.951 1.00 93.88 103 VAL A C 1
ATOM 801 O O . VAL A 1 103 ? 11.578 5.965 -4.970 1.00 93.88 103 VAL A O 1
ATOM 804 N N . PHE A 1 104 ? 11.690 5.503 -7.153 1.00 94.69 104 PHE A N 1
ATOM 805 C CA . PHE A 1 104 ? 10.291 5.844 -7.389 1.00 94.69 104 PHE A CA 1
ATOM 806 C C . PHE A 1 104 ? 9.329 4.888 -6.674 1.00 94.69 104 PHE A C 1
ATOM 808 O O . PHE A 1 104 ? 9.382 3.669 -6.854 1.00 94.69 104 PHE A O 1
ATOM 815 N N . GLY A 1 105 ? 8.385 5.470 -5.932 1.00 87.38 105 GLY A N 1
ATOM 816 C CA . GLY A 1 105 ? 7.358 4.727 -5.207 1.00 87.38 105 GLY A CA 1
ATOM 817 C C . GLY A 1 105 ? 7.837 4.121 -3.888 1.00 87.38 105 GLY A C 1
ATOM 818 O O . GLY A 1 105 ? 7.135 3.273 -3.344 1.00 87.38 105 GLY A O 1
ATOM 819 N N . GLN A 1 106 ? 8.997 4.537 -3.370 1.00 89.62 106 GLN A N 1
ATOM 820 C CA . GLN A 1 106 ? 9.333 4.309 -1.965 1.00 89.62 106 GLN A CA 1
ATOM 821 C C . GLN A 1 106 ? 8.354 5.065 -1.051 1.00 89.62 106 GLN A C 1
ATOM 823 O O . GLN A 1 106 ? 7.917 6.174 -1.366 1.00 89.62 106 GLN A O 1
AT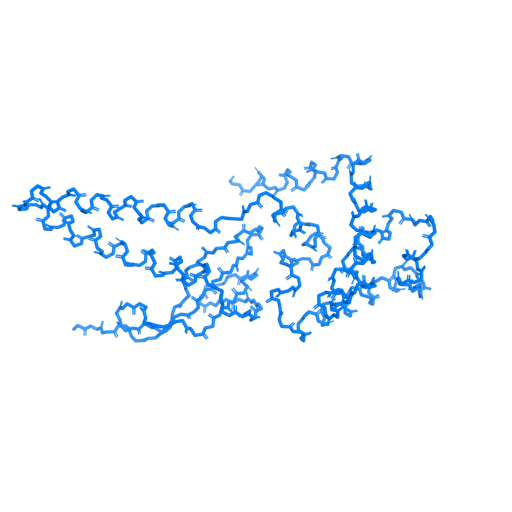OM 828 N N . GLU A 1 107 ? 8.003 4.450 0.078 1.00 85.9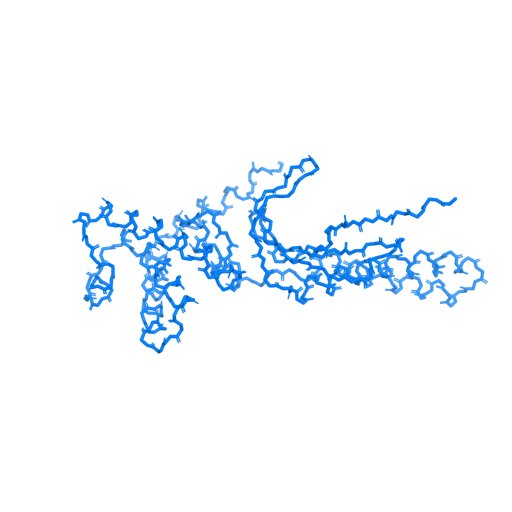4 107 GLU A N 1
ATOM 829 C CA . GLU A 1 107 ? 7.149 5.067 1.095 1.00 85.94 107 GLU A CA 1
ATOM 830 C C . GLU A 1 107 ? 7.937 6.121 1.888 1.00 85.94 107 GLU A C 1
ATOM 832 O O . GLU A 1 107 ? 9.102 5.913 2.224 1.00 85.94 107 GLU A O 1
ATOM 837 N N . LYS A 1 108 ? 7.306 7.254 2.215 1.00 85.12 108 LYS A N 1
ATOM 838 C CA . LYS A 1 108 ? 7.919 8.270 3.090 1.00 85.12 108 LYS A CA 1
ATOM 839 C C . LYS A 1 108 ? 7.877 7.818 4.553 1.00 85.12 108 LYS A C 1
ATOM 841 O O . LYS A 1 108 ? 6.932 7.145 4.953 1.00 85.12 108 LYS A O 1
ATOM 846 N N . ASN A 1 109 ? 8.831 8.272 5.370 1.00 83.12 109 ASN A N 1
ATOM 847 C CA . ASN A 1 109 ? 8.944 7.894 6.790 1.00 83.12 109 ASN A CA 1
ATOM 848 C C . ASN A 1 109 ? 7.632 8.040 7.584 1.00 83.12 109 ASN A C 1
ATOM 850 O O . ASN A 1 109 ? 7.270 7.130 8.321 1.00 83.12 109 ASN A O 1
ATOM 854 N N . GLU A 1 110 ? 6.891 9.134 7.389 1.00 77.94 110 GLU A N 1
ATOM 855 C CA . GLU A 1 110 ? 5.597 9.362 8.058 1.00 77.94 110 GLU A CA 1
ATOM 856 C C . GLU A 1 110 ? 4.551 8.297 7.684 1.00 77.94 110 GLU A C 1
ATOM 858 O O . GLU A 1 110 ? 3.839 7.769 8.542 1.00 77.94 110 GLU A O 1
ATOM 863 N N . GLY A 1 111 ? 4.495 7.922 6.401 1.00 85.38 111 GLY A N 1
ATOM 864 C CA . GLY A 1 111 ? 3.621 6.855 5.913 1.00 85.38 1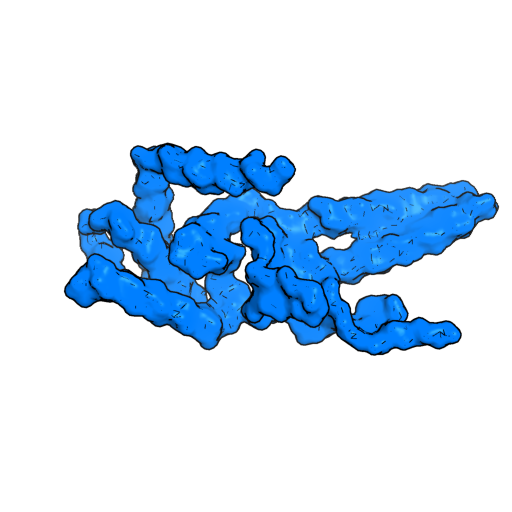11 GLY A CA 1
ATOM 865 C C . GLY A 1 111 ? 4.025 5.488 6.464 1.00 85.38 111 GLY A C 1
ATOM 866 O O . GLY A 1 111 ? 3.166 4.706 6.870 1.00 85.38 111 GLY A O 1
ATOM 867 N N . VAL A 1 112 ? 5.332 5.219 6.548 1.00 90.19 112 VAL A N 1
ATOM 868 C CA . VAL A 1 112 ? 5.875 3.993 7.153 1.00 90.19 112 VAL A CA 1
ATOM 869 C C . VAL A 1 112 ? 5.502 3.902 8.632 1.00 90.19 112 VAL A C 1
ATOM 871 O O . VAL A 1 112 ? 5.080 2.841 9.088 1.00 90.19 112 VAL A O 1
ATOM 874 N N . GLU A 1 113 ? 5.610 4.995 9.387 1.00 90.25 113 GLU A N 1
ATOM 875 C CA . GLU A 1 113 ? 5.271 5.018 10.810 1.00 90.25 113 GLU A CA 1
ATOM 876 C C . GLU A 1 113 ? 3.786 4.724 11.043 1.00 90.25 113 GLU A C 1
ATOM 878 O O . GLU A 1 113 ? 3.456 3.812 11.802 1.00 90.25 113 GLU A O 1
ATOM 883 N N . SER A 1 114 ? 2.892 5.419 10.336 1.00 89.44 114 SER A N 1
ATOM 884 C CA . SER A 1 114 ? 1.446 5.177 10.419 1.00 89.44 114 SER A CA 1
ATOM 885 C C . SER A 1 114 ? 1.083 3.723 10.076 1.00 89.44 114 SER A C 1
ATOM 887 O O . SER A 1 114 ? 0.363 3.047 10.817 1.00 89.44 114 SER A O 1
ATOM 889 N N . ARG A 1 115 ? 1.673 3.177 9.006 1.00 92.81 115 ARG A N 1
ATOM 890 C CA . ARG A 1 115 ? 1.473 1.775 8.605 1.00 92.81 115 ARG A CA 1
ATOM 891 C C . ARG A 1 115 ? 2.036 0.789 9.624 1.00 92.81 115 ARG A C 1
ATOM 893 O O . ARG A 1 115 ? 1.432 -0.259 9.835 1.00 92.81 115 ARG A O 1
ATOM 900 N N . ASN A 1 116 ? 3.139 1.121 10.294 1.00 93.00 116 ASN A N 1
ATOM 901 C CA . ASN A 1 116 ? 3.679 0.317 11.388 1.00 93.00 116 ASN A CA 1
ATOM 902 C C . ASN A 1 116 ? 2.750 0.310 12.607 1.00 93.00 116 ASN A C 1
ATOM 904 O O . ASN A 1 116 ? 2.588 -0.748 13.215 1.00 93.00 116 ASN A O 1
ATOM 908 N N . LYS A 1 117 ? 2.108 1.439 12.954 1.00 92.69 117 LYS A N 1
ATOM 909 C CA . LYS A 1 117 ? 1.130 1.493 14.057 1.00 92.69 117 LYS A CA 1
ATOM 910 C C . LYS A 1 117 ? 0.022 0.458 13.836 1.00 92.69 117 LYS A C 1
ATOM 912 O O . LYS A 1 117 ? -0.177 -0.410 14.682 1.00 92.69 117 LYS A O 1
ATOM 917 N N . ILE A 1 118 ? -0.627 0.478 12.668 1.00 93.56 118 ILE A N 1
ATOM 918 C CA . ILE A 1 118 ? -1.706 -0.468 12.318 1.00 93.56 118 ILE A CA 1
ATOM 919 C C . ILE A 1 118 ? -1.179 -1.895 12.123 1.00 93.56 118 ILE A C 1
ATOM 921 O O . ILE A 1 118 ? -1.785 -2.853 12.616 1.00 93.56 118 ILE A O 1
ATOM 925 N N . GLY A 1 119 ? -0.051 -2.054 11.430 1.00 93.00 119 GLY A N 1
ATOM 926 C CA . GLY A 1 119 ? 0.529 -3.357 11.104 1.00 93.00 119 GLY A CA 1
ATOM 927 C C . GLY A 1 119 ? 0.952 -4.149 12.335 1.00 93.00 119 GLY A C 1
ATOM 928 O O . GLY A 1 119 ? 0.708 -5.350 12.401 1.00 93.00 119 GLY A O 1
ATOM 929 N N . ASN A 1 120 ? 1.459 -3.483 13.374 1.00 91.88 120 ASN A N 1
ATOM 930 C CA . ASN A 1 120 ? 1.802 -4.133 14.642 1.00 91.88 120 ASN A CA 1
ATOM 931 C C . ASN A 1 120 ? 0.575 -4.660 15.410 1.00 91.88 120 ASN A C 1
ATOM 933 O O . ASN A 1 120 ? 0.713 -5.534 16.265 1.00 91.88 120 ASN A O 1
ATOM 937 N N . ILE A 1 121 ? -0.620 -4.138 15.126 1.00 92.50 121 ILE A N 1
ATOM 938 C CA . ILE A 1 121 ? -1.871 -4.531 15.790 1.00 92.50 121 ILE A CA 1
ATOM 939 C C . ILE A 1 121 ? -2.602 -5.611 14.987 1.00 92.50 121 ILE A C 1
ATOM 941 O O . ILE A 1 121 ? -3.130 -6.566 15.563 1.00 92.50 121 ILE A O 1
ATOM 945 N N . THR A 1 122 ? -2.640 -5.446 13.664 1.00 92.94 122 THR A N 1
ATOM 946 C CA . THR A 1 122 ? -3.476 -6.235 12.744 1.00 92.94 122 THR A CA 1
ATOM 947 C C . THR A 1 122 ? -2.698 -7.277 11.940 1.00 92.94 122 THR A C 1
ATOM 949 O O . THR A 1 122 ? -3.297 -8.207 11.407 1.00 92.94 122 THR A O 1
ATOM 952 N N . GLY A 1 123 ? -1.374 -7.134 11.833 1.00 92.69 123 GLY A N 1
ATOM 953 C CA . GLY A 1 123 ? -0.535 -7.870 10.883 1.00 92.69 123 GLY A CA 1
ATOM 954 C C . GLY A 1 123 ? -0.597 -7.331 9.447 1.00 92.69 123 GLY A C 1
ATOM 955 O O . GLY A 1 123 ? 0.085 -7.858 8.569 1.00 92.69 123 GLY A O 1
ATOM 956 N N . LEU A 1 124 ? -1.395 -6.290 9.194 1.00 93.94 124 LEU A N 1
ATOM 957 C CA . LEU A 1 124 ? -1.560 -5.667 7.886 1.00 93.94 124 LEU A CA 1
ATOM 958 C C . LEU A 1 124 ? -0.932 -4.273 7.899 1.00 93.94 124 LEU A C 1
ATOM 960 O O . LEU A 1 124 ? -1.453 -3.345 8.515 1.00 93.94 124 LEU A O 1
ATOM 964 N N . PHE A 1 125 ? 0.194 -4.113 7.209 1.00 94.81 125 PHE A N 1
ATOM 965 C CA . PHE A 1 125 ? 0.912 -2.844 7.115 1.00 94.81 125 PHE A CA 1
ATOM 966 C C . PHE A 1 125 ? 0.303 -1.992 6.005 1.00 94.81 125 PHE A C 1
ATOM 968 O O . PHE A 1 125 ? 0.999 -1.596 5.076 1.00 94.81 125 PHE A O 1
ATOM 975 N N . ALA A 1 126 ? -0.998 -1.728 6.056 1.00 93.75 126 ALA A N 1
ATOM 976 C CA . ALA A 1 126 ? -1.689 -0.890 5.086 1.00 93.75 126 ALA A CA 1
ATOM 977 C C . ALA A 1 126 ? -2.777 -0.053 5.764 1.00 93.75 126 ALA A C 1
ATOM 979 O O . ALA A 1 126 ? -3.409 -0.524 6.714 1.00 93.75 126 ALA A O 1
ATOM 980 N N . PRO A 1 127 ? -2.995 1.185 5.293 1.00 94.06 127 PRO A N 1
ATOM 981 C CA . PRO A 1 127 ? -4.113 1.990 5.747 1.00 94.06 127 PRO A CA 1
ATOM 982 C C . PRO A 1 127 ? -5.442 1.350 5.298 1.00 94.06 127 PRO A C 1
ATOM 984 O O . PRO A 1 127 ? -5.503 0.783 4.201 1.00 94.06 127 PRO A O 1
ATOM 987 N N . PRO A 1 128 ? -6.513 1.445 6.106 1.00 95.00 128 PRO A N 1
ATOM 988 C CA . PRO A 1 128 ? -7.804 0.853 5.758 1.00 95.00 128 PRO A CA 1
ATOM 989 C C . PRO A 1 128 ? -8.387 1.407 4.455 1.00 95.00 128 PRO A C 1
ATOM 991 O O . PRO A 1 128 ? -9.088 0.690 3.755 1.00 95.00 128 PRO A O 1
ATOM 994 N N . GLU A 1 129 ? -8.049 2.646 4.088 1.00 94.00 129 GLU A N 1
ATOM 995 C CA . GLU A 1 129 ? -8.504 3.298 2.855 1.00 94.00 129 GLU A CA 1
ATOM 996 C C . GLU A 1 129 ? -8.006 2.626 1.570 1.00 94.00 129 GLU A C 1
ATOM 998 O O . GLU A 1 129 ? -8.490 2.933 0.482 1.00 94.00 129 GLU A O 1
ATOM 1003 N N . TRP A 1 130 ? -7.012 1.740 1.661 1.00 93.50 130 TRP A N 1
ATOM 1004 C CA . TRP A 1 130 ? -6.578 0.952 0.507 1.00 93.50 130 TRP A CA 1
ATOM 1005 C C . TRP A 1 130 ? -7.466 -0.260 0.261 1.00 93.50 130 TRP A C 1
ATOM 1007 O O . TRP A 1 130 ? -7.486 -0.771 -0.855 1.00 93.50 130 TRP A O 1
ATOM 1017 N N . LEU A 1 131 ? -8.165 -0.730 1.287 1.00 94.31 131 LEU A N 1
ATOM 1018 C CA . LEU A 1 131 ? -9.006 -1.910 1.216 1.00 94.31 131 LEU A CA 1
ATOM 1019 C C . LEU A 1 131 ? -10.379 -1.539 0.666 1.00 94.31 131 LEU A C 1
ATOM 1021 O O . LEU A 1 131 ? -10.835 -0.401 0.793 1.00 94.31 131 LEU A O 1
ATOM 1025 N N . ASP A 1 132 ? -11.061 -2.518 0.078 1.00 93.25 132 ASP A N 1
ATOM 1026 C CA . ASP A 1 132 ? -12.488 -2.353 -0.145 1.00 93.25 132 ASP A CA 1
ATOM 1027 C C . ASP A 1 132 ? -13.244 -2.319 1.197 1.00 93.25 132 ASP A C 1
ATOM 1029 O O . ASP A 1 132 ? -12.755 -2.771 2.238 1.00 93.25 132 ASP A O 1
ATOM 1033 N N . SER A 1 133 ? -14.447 -1.744 1.185 1.00 93.19 133 SER A N 1
ATOM 1034 C CA . SER A 1 133 ? -15.238 -1.566 2.405 1.00 93.19 133 SER A CA 1
ATOM 1035 C C . SER A 1 133 ? -15.572 -2.891 3.095 1.00 93.19 133 SER A C 1
ATOM 1037 O O . SER A 1 133 ? -15.733 -2.909 4.312 1.00 93.19 133 SER A O 1
ATOM 1039 N N . TYR A 1 134 ? -15.664 -3.995 2.347 1.00 95.25 134 TYR A N 1
ATOM 1040 C CA . TYR A 1 134 ? -15.974 -5.310 2.898 1.00 95.25 134 TYR A CA 1
ATOM 1041 C C . TYR A 1 134 ? -14.777 -5.883 3.667 1.00 95.25 134 TYR A C 1
ATOM 1043 O O . TYR A 1 134 ? -14.922 -6.289 4.820 1.00 95.25 134 TYR A O 1
ATOM 1051 N N . ASP A 1 135 ? -13.586 -5.851 3.075 1.00 95.38 135 ASP A N 1
ATOM 1052 C CA . ASP A 1 135 ? -12.339 -6.293 3.697 1.00 95.38 135 ASP A CA 1
ATOM 1053 C C . ASP A 1 135 ? -11.972 -5.409 4.896 1.00 95.38 135 ASP A C 1
ATOM 1055 O O . ASP A 1 135 ? -11.593 -5.921 5.955 1.00 95.38 135 ASP A O 1
ATOM 1059 N N . ALA A 1 136 ? -12.140 -4.089 4.770 1.00 96.06 136 ALA A N 1
ATOM 1060 C CA . ALA A 1 136 ? -11.942 -3.154 5.872 1.00 96.06 136 ALA A CA 1
ATOM 1061 C C . ALA A 1 136 ? -12.893 -3.451 7.044 1.00 96.06 136 ALA A C 1
ATOM 1063 O O . ALA A 1 136 ? -12.448 -3.528 8.191 1.00 96.06 136 ALA A O 1
ATOM 1064 N N . TYR A 1 137 ? -14.179 -3.685 6.765 1.00 97.19 137 TYR A N 1
ATOM 1065 C CA . TYR A 1 137 ? -15.170 -4.032 7.785 1.00 97.19 137 TYR A CA 1
ATOM 1066 C C . TYR A 1 137 ? -14.873 -5.384 8.447 1.00 97.19 137 TYR A C 1
ATOM 1068 O O . TYR A 1 137 ? -14.888 -5.495 9.671 1.00 97.19 137 TYR A O 1
ATOM 1076 N N . ALA A 1 138 ? -14.488 -6.398 7.672 1.00 96.44 138 ALA A N 1
ATOM 1077 C CA . ALA A 1 138 ? -14.129 -7.709 8.210 1.00 96.44 138 ALA A CA 1
ATOM 1078 C C . ALA A 1 138 ? -12.898 -7.659 9.136 1.00 96.44 138 ALA A C 1
ATOM 1080 O O . ALA A 1 138 ? -12.764 -8.482 10.048 1.00 96.44 138 ALA A O 1
ATOM 1081 N N . ILE A 1 139 ? -11.963 -6.733 8.904 1.00 96.44 139 ILE A N 1
ATOM 1082 C CA . ILE A 1 139 ? -10.845 -6.489 9.824 1.00 96.44 139 ILE A CA 1
ATOM 1083 C C . ILE A 1 139 ? -11.324 -5.715 11.053 1.00 96.44 139 ILE A 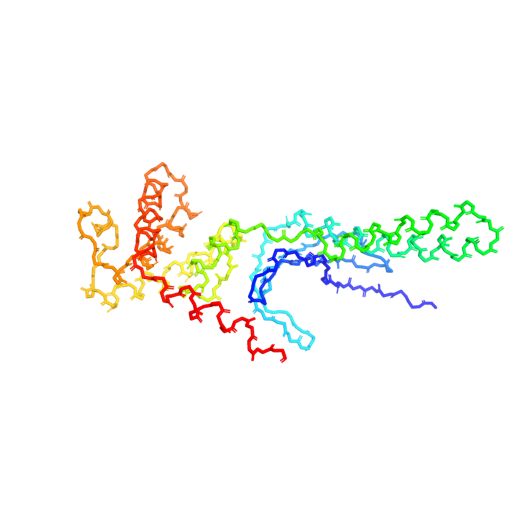C 1
ATOM 1085 O O . ILE A 1 139 ? -10.971 -6.105 12.167 1.00 96.44 139 ILE A O 1
ATOM 1089 N N . TYR A 1 140 ? -12.149 -4.682 10.870 1.00 97.69 140 TYR A N 1
ATOM 1090 C CA . TYR A 1 140 ? -12.759 -3.924 11.963 1.00 97.69 140 TYR A CA 1
ATOM 1091 C C . TYR A 1 140 ? -13.466 -4.845 12.969 1.00 97.69 140 TYR A C 1
ATOM 1093 O O . TYR A 1 140 ? -13.092 -4.850 14.141 1.00 97.69 140 TYR A O 1
ATOM 1101 N N . GLU A 1 141 ? -14.369 -5.719 12.513 1.00 97.81 141 GLU A N 1
ATOM 1102 C CA . GLU A 1 141 ? -15.096 -6.663 13.377 1.00 97.81 141 GLU A CA 1
ATOM 1103 C C . GLU A 1 141 ? -14.154 -7.590 14.160 1.00 97.81 141 GLU A C 1
ATOM 1105 O O . GLU A 1 141 ? -14.393 -7.920 15.323 1.00 97.81 141 GLU A O 1
ATOM 1110 N N . LYS A 1 142 ? -13.045 -8.025 13.545 1.00 97.00 142 LYS A N 1
ATOM 1111 C CA . LYS A 1 142 ? -12.046 -8.866 14.225 1.00 97.00 142 LYS A CA 1
ATOM 1112 C C . LYS A 1 142 ? -11.337 -8.106 15.339 1.00 97.00 142 LYS A C 1
ATOM 1114 O O . LYS A 1 142 ? -11.078 -8.691 16.394 1.00 97.00 142 LYS A O 1
ATOM 1119 N N . ILE A 1 143 ? -10.996 -6.839 15.106 1.00 97.06 143 ILE A N 1
ATOM 1120 C CA . ILE A 1 143 ? -10.359 -5.983 16.111 1.00 97.06 143 ILE A CA 1
ATOM 1121 C C . ILE A 1 143 ? -11.354 -5.693 17.236 1.00 97.06 143 ILE A C 1
ATOM 1123 O O . ILE A 1 143 ? -10.985 -5.818 18.402 1.00 97.06 143 ILE A O 1
ATOM 1127 N N . GLU A 1 144 ? -12.605 -5.381 16.902 1.00 97.25 144 GLU A N 1
ATOM 1128 C CA . GLU A 1 144 ? -13.663 -5.076 17.867 1.00 97.25 144 GLU A CA 1
ATOM 1129 C C . GLU A 1 144 ? -13.937 -6.285 18.755 1.00 97.25 144 GLU A C 1
ATOM 1131 O O . GLU A 1 144 ? -13.800 -6.210 19.973 1.00 97.25 144 GLU A O 1
ATOM 1136 N N . LYS A 1 145 ? -14.162 -7.455 18.153 1.00 96.69 145 LYS A N 1
ATOM 1137 C CA . LYS A 1 145 ? -14.327 -8.706 18.895 1.00 96.69 145 LYS A CA 1
ATOM 1138 C C . LYS A 1 145 ? -13.137 -8.988 19.811 1.00 96.69 145 LYS A C 1
ATOM 1140 O O . LYS A 1 145 ? -13.324 -9.404 20.952 1.00 96.69 145 LYS A O 1
ATOM 1145 N N . LYS A 1 146 ? -11.905 -8.769 19.336 1.00 96.19 146 LYS A N 1
ATOM 1146 C CA . LYS A 1 146 ? -10.692 -8.927 20.154 1.00 96.19 146 LYS A CA 1
ATOM 1147 C C . LYS A 1 146 ? -10.678 -7.945 21.328 1.00 96.19 146 LYS A C 1
ATOM 1149 O O . LYS A 1 146 ? -10.316 -8.343 22.431 1.00 96.19 146 LYS A O 1
ATOM 1154 N N . TYR A 1 147 ? -11.072 -6.697 21.103 1.00 96.44 147 TYR A N 1
ATOM 1155 C CA . TYR A 1 147 ? -11.167 -5.670 22.134 1.00 96.44 147 TYR A CA 1
ATOM 1156 C C . TYR A 1 147 ? -12.187 -6.049 23.213 1.00 96.44 147 TYR A C 1
ATOM 1158 O O . TYR A 1 147 ? -11.833 -6.135 24.388 1.00 96.44 147 TYR A O 1
ATOM 1166 N N . THR A 1 148 ? -13.413 -6.385 22.812 1.00 96.25 148 THR A N 1
ATOM 1167 C CA . THR A 1 148 ? -14.497 -6.802 23.711 1.00 96.25 148 THR A CA 1
ATOM 1168 C C . THR A 1 148 ? -14.104 -8.025 24.543 1.00 96.25 148 THR A C 1
ATOM 1170 O O . THR A 1 148 ? -14.395 -8.076 25.738 1.00 96.25 148 THR A O 1
ATOM 1173 N N . LEU A 1 149 ? -13.403 -8.996 23.944 1.00 95.69 149 LEU A N 1
ATOM 1174 C CA . LEU A 1 149 ? -12.908 -10.184 24.648 1.00 95.69 149 LEU A CA 1
ATOM 1175 C C . LEU A 1 149 ? -11.829 -9.854 25.689 1.00 95.69 149 LEU A C 1
ATOM 1177 O O . LEU A 1 149 ? -11.837 -10.437 26.770 1.00 95.69 149 LEU A O 1
ATOM 1181 N N . LEU A 1 150 ? -10.904 -8.942 25.379 1.00 95.75 150 LEU A N 1
ATOM 1182 C CA . LEU A 1 150 ? -9.814 -8.572 26.289 1.00 95.75 150 LEU A CA 1
ATOM 1183 C C . LEU A 1 150 ? -10.279 -7.672 27.438 1.00 95.75 150 LEU A C 1
ATOM 1185 O O . LEU A 1 150 ? -9.733 -7.761 28.535 1.00 95.75 150 LEU A O 1
ATOM 1189 N N . PHE A 1 151 ? -11.291 -6.834 27.208 1.00 95.12 151 PHE A N 1
ATOM 1190 C CA . PHE A 1 151 ? -11.746 -5.824 28.167 1.00 95.12 151 PHE A CA 1
ATOM 1191 C C . PHE A 1 151 ? -13.180 -6.063 28.660 1.00 95.12 151 PHE A C 1
ATOM 1193 O O . PHE A 1 151 ? -13.917 -5.117 28.921 1.00 95.12 151 PHE A O 1
ATOM 1200 N N . MET A 1 152 ? -13.565 -7.335 28.819 1.00 92.19 152 MET A N 1
ATOM 1201 C CA . MET A 1 152 ? -14.798 -7.775 29.497 1.00 92.19 152 MET A CA 1
ATOM 1202 C C . MET A 1 152 ? -16.093 -7.121 28.984 1.00 92.19 152 MET A C 1
ATOM 1204 O O . MET A 1 152 ? -16.939 -6.709 29.774 1.00 92.19 152 MET A O 1
ATOM 1208 N N . GLY A 1 153 ? -16.277 -7.018 27.668 1.00 85.69 153 GLY A N 1
ATOM 1209 C CA . GLY A 1 153 ? -17.501 -6.424 27.117 1.00 85.69 153 GLY A CA 1
ATOM 1210 C C . GLY A 1 153 ? -17.486 -4.898 27.024 1.00 85.69 153 GLY A C 1
ATOM 1211 O O . GLY A 1 153 ? -18.512 -4.313 26.697 1.00 85.69 153 GLY A O 1
ATOM 1212 N N . SER A 1 154 ? -16.352 -4.256 27.320 1.00 91.12 154 SER A N 1
ATOM 1213 C CA . SER A 1 154 ? -16.180 -2.807 27.192 1.00 91.12 154 SER A CA 1
ATOM 1214 C C . SER A 1 154 ? -16.471 -2.327 25.768 1.00 91.12 154 SER A C 1
ATOM 1216 O O . SER A 1 154 ? -16.117 -2.980 24.781 1.00 91.12 154 SER A O 1
ATOM 1218 N N . ASP A 1 155 ? -17.129 -1.172 25.698 1.00 94.31 155 ASP A N 1
ATOM 1219 C CA . ASP A 1 155 ? -17.434 -0.458 24.467 1.00 94.31 155 ASP A CA 1
ATOM 1220 C C . ASP A 1 155 ? -16.330 0.564 24.193 1.00 94.31 155 ASP A C 1
ATOM 1222 O O . ASP A 1 155 ? -16.113 1.504 24.961 1.00 94.31 155 ASP A O 1
ATOM 1226 N N . TRP A 1 156 ? -15.632 0.362 23.079 1.00 95.69 156 TRP A N 1
ATOM 1227 C CA . TRP A 1 156 ? -14.475 1.159 22.701 1.00 95.69 156 TRP A CA 1
ATOM 1228 C C . TRP A 1 156 ? -14.822 2.633 22.436 1.00 95.69 156 TRP A C 1
ATOM 1230 O O . TRP A 1 156 ? -13.972 3.498 22.663 1.00 95.69 156 TRP A O 1
ATOM 1240 N N . LEU A 1 157 ? -16.051 2.935 21.991 1.00 95.25 157 LEU A N 1
ATOM 1241 C CA . LEU A 1 157 ? -16.515 4.307 21.765 1.00 95.25 157 LEU A CA 1
ATOM 1242 C C . LEU A 1 157 ? -16.659 5.045 23.093 1.00 95.25 157 LEU A C 1
ATOM 1244 O O . LEU A 1 157 ? -16.124 6.141 23.261 1.00 95.25 157 LEU A O 1
ATOM 1248 N N . ASN A 1 158 ? -17.329 4.411 24.055 1.00 94.50 158 ASN A N 1
ATOM 1249 C CA . ASN A 1 158 ? -17.499 4.948 25.403 1.00 94.50 158 ASN A CA 1
ATOM 1250 C C . ASN A 1 158 ? -16.149 5.131 26.105 1.00 94.50 158 ASN A C 1
ATOM 1252 O O . ASN A 1 158 ? -15.907 6.156 26.740 1.00 94.50 158 ASN A O 1
ATOM 1256 N N . ASP A 1 159 ? -15.241 4.172 25.948 1.00 94.31 159 ASP A N 1
ATOM 1257 C CA . ASP A 1 159 ? -13.892 4.251 26.500 1.00 94.31 159 ASP A CA 1
ATOM 1258 C C . ASP A 1 159 ? -13.088 5.419 25.917 1.00 94.31 159 ASP A C 1
ATOM 1260 O O . ASP A 1 159 ? -12.405 6.122 26.661 1.00 94.31 159 ASP A O 1
ATOM 1264 N N . LEU A 1 160 ? -13.199 5.686 24.611 1.00 93.12 160 LEU A N 1
ATOM 1265 C CA . LEU A 1 160 ? -12.566 6.854 23.993 1.00 93.12 160 LEU A CA 1
ATOM 1266 C C . LEU A 1 160 ? -13.169 8.180 24.448 1.00 93.12 160 LEU A C 1
ATOM 1268 O O . LEU A 1 160 ? -12.501 9.201 24.320 1.00 93.12 160 LEU A O 1
ATOM 1272 N N . GLN A 1 161 ? -14.385 8.208 24.986 1.00 89.56 161 GLN A N 1
ATOM 1273 C CA . GLN A 1 161 ? -14.996 9.427 25.523 1.00 89.56 161 GLN A CA 1
ATOM 1274 C C . GLN A 1 161 ? -14.558 9.724 26.965 1.00 89.56 161 GLN A C 1
ATOM 1276 O O . GLN A 1 161 ? -14.637 10.873 27.400 1.00 89.56 161 GLN A O 1
ATOM 1281 N N . GLN A 1 162 ? -14.031 8.734 27.687 1.00 86.56 162 GLN A N 1
ATOM 1282 C CA . GLN A 1 162 ? -13.536 8.906 29.053 1.00 86.56 162 GLN A CA 1
ATOM 1283 C C . GLN A 1 162 ? -12.232 9.727 29.103 1.00 86.56 162 GLN A C 1
ATOM 1285 O O . GLN A 1 162 ? -11.536 9.920 28.100 1.00 86.56 162 GLN A O 1
ATOM 1290 N N . GLY A 1 163 ? -11.931 10.263 30.292 1.00 75.50 163 GLY A N 1
ATOM 1291 C CA . GLY A 1 163 ? -10.752 11.102 30.533 1.00 75.50 163 GLY A CA 1
ATOM 1292 C C . GLY A 1 163 ? -9.457 10.313 30.740 1.00 75.50 163 GLY A C 1
ATOM 1293 O O . GLY A 1 163 ? -8.410 10.730 30.258 1.00 75.50 163 GLY A O 1
ATOM 1294 N N . GLU A 1 164 ? -9.519 9.160 31.411 1.00 86.31 164 GLU A N 1
ATOM 1295 C CA . GLU A 1 164 ? -8.346 8.325 31.695 1.00 86.31 164 GLU A CA 1
ATOM 1296 C C . GLU A 1 164 ? -8.512 6.937 31.075 1.00 86.31 164 GLU A C 1
ATOM 1298 O O . GLU A 1 164 ? -9.390 6.169 31.463 1.00 86.31 164 GLU A O 1
ATOM 1303 N N . ILE A 1 165 ? -7.652 6.608 30.107 1.00 92.25 165 ILE A N 1
ATOM 1304 C CA . ILE A 1 165 ? -7.699 5.339 29.375 1.00 92.25 165 ILE A CA 1
ATOM 1305 C C . ILE A 1 165 ? -6.481 4.483 29.752 1.00 92.25 165 ILE A C 1
ATOM 1307 O O . ILE A 1 165 ? -5.340 4.925 29.578 1.00 92.25 165 ILE A O 1
ATOM 1311 N N . PRO A 1 166 ? -6.678 3.232 30.216 1.00 92.00 166 PRO A N 1
ATOM 1312 C CA . PRO A 1 166 ? -5.580 2.304 30.452 1.00 92.00 166 PRO A CA 1
ATOM 1313 C C . PRO A 1 166 ? -4.709 2.114 29.204 1.00 92.00 166 PRO A C 1
ATOM 1315 O O . PRO A 1 166 ? -5.212 1.849 28.110 1.00 92.00 166 PRO A O 1
ATOM 1318 N N . ARG A 1 167 ? -3.381 2.170 29.371 1.00 90.62 167 ARG A N 1
ATOM 1319 C CA . ARG A 1 167 ? -2.417 2.103 28.252 1.00 90.62 167 ARG A CA 1
ATOM 1320 C C . ARG A 1 167 ? -2.551 0.860 27.377 1.00 90.62 167 ARG A C 1
ATOM 1322 O O . ARG A 1 167 ? -2.250 0.901 26.190 1.00 90.62 167 ARG A O 1
ATOM 1329 N N . GLU A 1 168 ? -3.006 -0.241 27.958 1.00 92.56 168 GLU A N 1
ATOM 1330 C CA . GLU A 1 168 ? -3.204 -1.514 27.264 1.00 92.56 168 GLU A CA 1
ATOM 1331 C C . GLU A 1 168 ? -4.317 -1.445 26.207 1.00 92.56 168 GLU A C 1
ATOM 1333 O O . GLU A 1 168 ? -4.255 -2.163 25.208 1.00 92.56 168 GLU A O 1
ATOM 1338 N N . LYS A 1 169 ? -5.297 -0.547 26.383 1.00 95.19 169 LYS A N 1
ATOM 1339 C CA . LYS A 1 169 ? -6.407 -0.337 25.442 1.00 95.19 169 LYS A CA 1
ATOM 1340 C C . LYS A 1 169 ? -5.987 0.483 24.223 1.00 95.19 169 LYS A C 1
ATOM 1342 O O . LYS A 1 169 ? -6.499 0.252 23.129 1.00 95.19 169 LYS A O 1
ATOM 1347 N N . ILE A 1 170 ? -5.032 1.400 24.399 1.00 95.19 170 ILE A N 1
ATOM 1348 C CA . ILE A 1 170 ? -4.671 2.437 23.419 1.00 95.19 170 ILE A CA 1
ATOM 1349 C C . ILE A 1 170 ? -4.364 1.879 22.017 1.00 95.19 170 ILE A C 1
ATOM 1351 O O . ILE A 1 170 ? -4.917 2.412 21.057 1.00 95.19 170 ILE A O 1
ATOM 1355 N N . PRO A 1 171 ? -3.569 0.801 21.832 1.00 95.38 171 PRO A N 1
ATOM 1356 C CA . PRO A 1 171 ? -3.311 0.279 20.491 1.00 95.38 171 PRO A CA 1
ATOM 1357 C C . PRO A 1 171 ? -4.585 -0.173 19.773 1.00 95.38 171 PRO A C 1
ATOM 1359 O O . PRO A 1 171 ? -4.805 0.179 18.620 1.00 95.38 171 PRO A O 1
ATOM 1362 N N . LEU A 1 172 ? -5.456 -0.926 20.448 1.00 96.31 172 LEU A N 1
ATOM 1363 C CA . LEU A 1 172 ? -6.691 -1.407 19.829 1.00 96.31 172 LEU A CA 1
ATOM 1364 C C . LEU A 1 172 ? -7.681 -0.267 19.580 1.00 96.31 172 LEU A C 1
ATOM 1366 O O . LEU A 1 172 ? -8.324 -0.272 18.537 1.00 96.31 172 LEU A O 1
ATOM 1370 N N . LEU A 1 173 ? -7.746 0.727 20.473 1.00 96.75 173 LEU A N 1
ATOM 1371 C CA . LEU A 1 173 ? -8.547 1.937 20.263 1.00 96.75 173 LEU A CA 1
ATOM 1372 C C . LEU A 1 173 ? -8.085 2.723 19.036 1.00 96.75 173 LEU A C 1
ATOM 1374 O O . LEU A 1 173 ? -8.921 3.140 18.243 1.00 96.75 173 LEU A O 1
ATOM 1378 N N . TYR A 1 174 ? -6.771 2.874 18.849 1.00 96.81 174 TYR A N 1
ATOM 1379 C CA . TYR A 1 174 ? -6.199 3.497 17.657 1.00 96.81 174 TYR A CA 1
ATOM 1380 C C . TYR A 1 174 ? -6.600 2.755 16.376 1.00 96.81 174 TYR A C 1
ATOM 1382 O O . TYR A 1 174 ? -7.044 3.371 15.409 1.00 96.81 174 TYR A O 1
ATOM 1390 N N . ALA A 1 175 ? -6.477 1.424 16.357 1.00 96.88 175 ALA A N 1
ATOM 1391 C CA . ALA A 1 175 ? -6.877 0.653 15.184 1.00 96.88 175 ALA A CA 1
ATOM 1392 C C . ALA A 1 175 ? -8.393 0.744 14.935 1.00 96.88 175 ALA A C 1
ATOM 1394 O O . ALA A 1 175 ? -8.802 0.974 13.801 1.00 96.88 175 ALA A O 1
ATOM 1395 N N . LEU A 1 176 ? -9.222 0.617 15.975 1.00 97.75 176 LEU A N 1
ATOM 1396 C CA . LEU A 1 176 ? -10.680 0.706 15.859 1.00 97.75 176 LEU A CA 1
ATOM 1397 C C . LEU A 1 176 ? -11.133 2.061 15.330 1.00 97.75 176 LEU A C 1
ATOM 1399 O O . LEU A 1 176 ? -11.887 2.100 14.361 1.00 97.75 176 LEU A O 1
ATOM 1403 N N . SER A 1 177 ? -10.638 3.160 15.901 1.00 97.31 177 SER A N 1
ATOM 1404 C CA . SER A 1 177 ? -11.008 4.507 15.462 1.00 97.31 177 SER A CA 1
ATOM 1405 C C . SER A 1 177 ? -10.554 4.782 14.029 1.00 97.31 177 SER A C 1
ATOM 1407 O O . SER A 1 177 ? -11.306 5.362 13.248 1.00 97.31 177 SER A O 1
ATOM 1409 N N . ARG A 1 178 ? -9.371 4.292 13.636 1.00 97.19 178 ARG A N 1
ATOM 1410 C CA . ARG A 1 178 ? -8.856 4.429 12.270 1.00 97.19 178 ARG A CA 1
ATOM 1411 C C . ARG A 1 178 ? -9.706 3.682 11.243 1.00 97.19 178 ARG A C 1
ATOM 1413 O O . ARG A 1 178 ? -10.015 4.244 10.196 1.00 97.19 178 ARG A O 1
ATOM 1420 N N . TYR A 1 179 ? -10.088 2.438 11.530 1.00 97.62 179 TYR A N 1
ATOM 1421 C CA . TYR A 1 179 ? -10.982 1.673 10.655 1.00 97.62 179 TYR A CA 1
ATOM 1422 C C . TYR A 1 179 ? -12.397 2.266 10.636 1.00 97.62 179 TYR A C 1
ATOM 1424 O O . TYR A 1 179 ? -12.985 2.380 9.565 1.00 97.62 179 TYR A O 1
ATOM 1432 N N . ASN A 1 180 ? -12.915 2.708 11.784 1.00 97.62 180 ASN A N 1
ATOM 1433 C CA . ASN A 1 180 ? -14.217 3.366 11.887 1.00 97.62 180 ASN A CA 1
ATOM 1434 C C . ASN A 1 180 ? -14.281 4.643 11.032 1.00 97.62 180 ASN A C 1
ATOM 1436 O O . ASN A 1 180 ? -15.212 4.817 10.251 1.00 97.62 180 ASN A O 1
ATOM 1440 N N . TYR A 1 181 ? -13.252 5.494 11.102 1.00 97.25 181 TYR A N 1
ATOM 1441 C CA . TYR A 1 181 ? -13.155 6.688 10.262 1.00 97.25 181 TYR A CA 1
ATOM 1442 C C . TYR A 1 181 ? -13.076 6.355 8.767 1.00 97.25 181 TYR A C 1
ATOM 1444 O O . TYR A 1 181 ? -13.752 6.990 7.962 1.00 97.25 181 TYR A O 1
ATOM 1452 N N . ALA A 1 182 ? -12.301 5.338 8.383 1.00 96.25 182 ALA A N 1
ATOM 1453 C CA . ALA A 1 182 ? -12.197 4.933 6.982 1.00 96.25 182 ALA A CA 1
ATOM 1454 C C . ALA A 1 182 ? -13.511 4.359 6.417 1.00 96.25 182 ALA A C 1
ATOM 1456 O O . ALA A 1 182 ? -13.817 4.567 5.245 1.00 96.25 182 ALA A O 1
ATOM 1457 N N . LEU A 1 183 ? -14.289 3.648 7.240 1.00 96.88 183 LEU A N 1
ATOM 1458 C CA . LEU A 1 183 ? -15.583 3.073 6.858 1.00 96.88 183 LEU A CA 1
ATOM 1459 C C . LEU A 1 183 ? -16.716 4.109 6.849 1.00 96.88 183 LEU A C 1
ATOM 1461 O O . LEU A 1 183 ? -17.645 3.991 6.052 1.00 96.88 183 LEU A O 1
ATOM 1465 N N . GLY A 1 184 ? -16.638 5.119 7.716 1.00 96.69 184 GLY A N 1
ATOM 1466 C CA . GLY A 1 184 ? -17.616 6.196 7.833 1.00 96.69 184 GLY A CA 1
ATOM 1467 C C . GLY A 1 184 ? -16.931 7.539 8.082 1.00 96.69 184 GLY A C 1
ATOM 1468 O O . GLY A 1 184 ? -16.834 7.952 9.237 1.00 96.69 184 GLY A O 1
ATOM 1469 N N . PRO A 1 185 ? -16.457 8.241 7.040 1.00 95.62 185 PRO A N 1
ATOM 1470 C CA . PRO A 1 185 ? -15.749 9.503 7.212 1.00 95.62 185 PRO A CA 1
ATOM 1471 C C . PRO A 1 185 ? -16.726 10.618 7.606 1.00 95.62 185 PRO A C 1
ATOM 1473 O O . PRO A 1 185 ? -17.384 11.222 6.760 1.00 95.62 185 PRO A O 1
ATOM 1476 N N . THR A 1 186 ? -16.819 10.882 8.907 1.00 97.25 186 THR A N 1
ATOM 1477 C CA . THR A 1 186 ? -17.541 12.012 9.511 1.00 97.25 186 THR A CA 1
ATOM 1478 C C . THR A 1 186 ? -16.585 12.822 10.382 1.00 97.25 186 THR A C 1
ATOM 1480 O O . THR A 1 186 ? -15.543 12.306 10.797 1.00 97.25 186 THR A O 1
ATOM 1483 N N . ASP A 1 187 ? -16.930 14.077 10.682 1.00 96.94 187 ASP A N 1
ATOM 1484 C CA . ASP A 1 187 ? -16.120 14.916 11.577 1.00 96.94 187 ASP A CA 1
ATOM 1485 C C . ASP A 1 187 ? -16.004 14.293 12.978 1.00 96.94 187 ASP A C 1
ATOM 1487 O O . ASP A 1 187 ? -14.911 14.221 13.529 1.00 96.94 187 ASP A O 1
ATOM 1491 N N . GLU A 1 188 ? -17.088 13.712 13.500 1.00 95.62 188 GLU A N 1
ATOM 1492 C CA . GLU A 1 188 ? -17.083 12.985 14.779 1.00 95.62 188 GLU A CA 1
A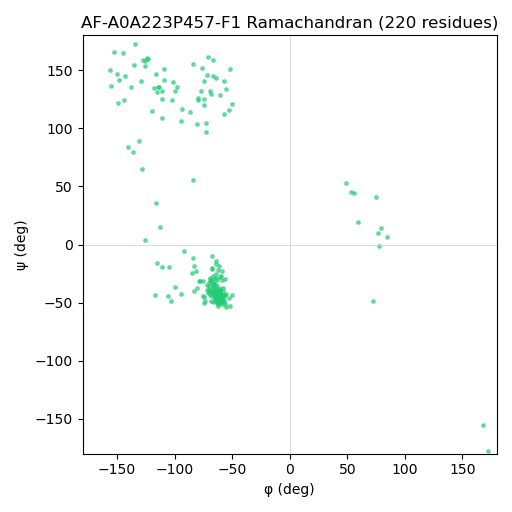TOM 1493 C C . GLU A 1 188 ? -16.102 11.798 14.767 1.00 95.62 188 GLU A C 1
ATOM 1495 O O . GLU A 1 188 ? -15.289 11.628 15.677 1.00 95.62 188 GLU A O 1
ATOM 1500 N N . ASN A 1 189 ? -16.121 10.982 13.706 1.00 96.12 189 ASN A N 1
ATOM 1501 C CA . ASN A 1 189 ? -15.214 9.839 13.584 1.00 96.12 189 ASN A CA 1
ATOM 1502 C C . ASN A 1 189 ? -13.761 10.278 13.381 1.00 96.12 189 ASN A C 1
ATOM 1504 O O . ASN A 1 189 ? -12.838 9.593 13.833 1.00 96.12 189 ASN A O 1
ATOM 1508 N N . ARG A 1 190 ? -13.553 11.424 12.728 1.00 96.62 190 ARG A N 1
ATOM 1509 C CA . ARG A 1 190 ? -12.240 12.047 12.592 1.00 96.62 190 ARG A CA 1
ATOM 1510 C C . ARG A 1 190 ? -11.704 12.496 13.949 1.00 96.62 190 ARG A C 1
ATOM 1512 O O . ARG A 1 190 ? -10.563 12.172 14.263 1.00 96.62 190 ARG A O 1
ATOM 1519 N N . GLU A 1 191 ? -12.512 13.171 14.762 1.00 96.31 191 GLU A N 1
ATOM 1520 C CA . GLU A 1 191 ? -12.131 13.607 16.112 1.00 96.31 191 GLU A CA 1
ATOM 1521 C C . GLU A 1 191 ? -11.784 12.417 17.019 1.00 96.31 191 GLU A C 1
ATOM 1523 O O . GLU A 1 191 ? -10.772 12.441 17.723 1.00 96.31 191 GLU A O 1
ATOM 1528 N N . LEU A 1 192 ? -12.568 11.334 16.959 1.00 95.56 192 LEU A N 1
ATOM 1529 C CA . LEU A 1 192 ? -12.266 10.091 17.677 1.00 95.56 192 LEU A CA 1
ATOM 1530 C C . LEU A 1 192 ? -10.927 9.484 17.241 1.00 95.56 192 LEU A C 1
ATOM 1532 O O . LEU A 1 192 ? -10.155 9.011 18.081 1.00 95.56 192 LEU A O 1
ATOM 1536 N N . PHE A 1 193 ? -10.640 9.493 15.938 1.00 96.31 193 PHE A N 1
ATOM 1537 C CA . PHE A 1 193 ? -9.362 9.028 15.408 1.00 96.31 193 PHE A CA 1
ATOM 1538 C C . PHE A 1 193 ? -8.195 9.912 15.863 1.00 96.31 193 PHE A C 1
ATOM 1540 O O . PHE A 1 193 ? -7.208 9.382 16.372 1.00 96.31 193 PHE A O 1
ATOM 1547 N N . GLU A 1 194 ? -8.314 11.234 15.744 1.00 96.00 194 GLU A N 1
ATOM 1548 C CA . GLU A 1 194 ? -7.280 12.187 16.165 1.00 96.00 194 GLU A CA 1
ATOM 1549 C C . GLU A 1 194 ? -6.996 12.073 17.672 1.00 96.00 194 GLU A C 1
ATOM 1551 O O . GLU A 1 194 ? -5.832 12.016 18.078 1.00 96.00 194 GLU A O 1
ATOM 1556 N N . LYS A 1 195 ? -8.037 11.921 18.504 1.00 95.50 195 LYS A N 1
ATOM 1557 C CA . LYS A 1 195 ? -7.886 11.654 19.943 1.00 95.50 195 LYS A CA 1
ATOM 1558 C C . LYS A 1 195 ? -7.122 10.352 20.198 1.00 95.50 195 LYS A C 1
ATOM 1560 O O . LYS A 1 195 ? -6.194 10.328 21.007 1.00 95.50 195 LYS A O 1
ATOM 1565 N N . ALA A 1 196 ? -7.490 9.266 19.519 1.00 95.88 196 ALA A N 1
ATOM 1566 C CA . ALA A 1 196 ? -6.838 7.971 19.694 1.00 95.88 196 ALA A CA 1
ATOM 1567 C C . ALA A 1 196 ? -5.373 7.971 19.213 1.00 95.88 196 ALA A C 1
ATOM 1569 O O . ALA A 1 196 ? -4.527 7.344 19.851 1.00 95.88 196 ALA A O 1
ATOM 1570 N N . ASP A 1 197 ? -5.059 8.672 18.119 1.00 95.31 197 ASP A N 1
ATOM 1571 C CA . ASP A 1 197 ? -3.687 8.819 17.618 1.00 95.31 197 ASP A CA 1
ATOM 1572 C C . ASP A 1 197 ? -2.821 9.647 18.573 1.00 95.31 197 ASP A C 1
ATOM 1574 O O . ASP A 1 197 ? -1.702 9.237 18.881 1.00 95.31 197 ASP A O 1
ATOM 1578 N N . GLY A 1 198 ? -3.359 10.738 19.132 1.00 94.38 198 GLY A N 1
ATOM 1579 C CA . GLY A 1 198 ? -2.684 11.523 20.170 1.00 94.38 198 GLY A CA 1
ATOM 1580 C C . GLY A 1 198 ? -2.310 10.672 21.387 1.00 94.38 198 GLY A C 1
ATOM 1581 O O . GLY A 1 198 ? -1.144 10.620 21.777 1.00 94.38 198 GLY A O 1
ATOM 1582 N N . LEU A 1 199 ? -3.269 9.902 21.914 1.00 93.88 199 LEU A N 1
ATOM 1583 C CA . LEU A 1 199 ? -3.030 8.971 23.023 1.00 93.88 19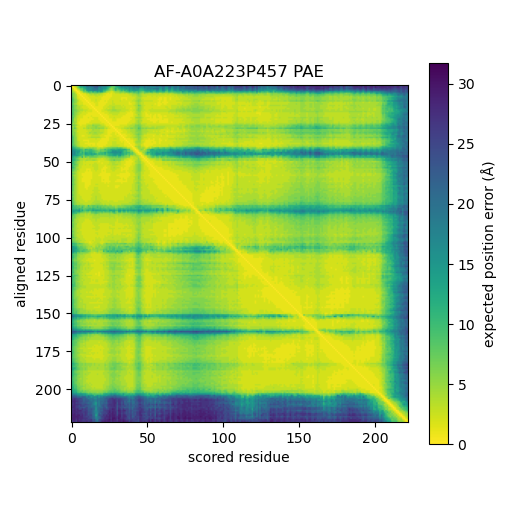9 LEU A CA 1
ATOM 1584 C C . LEU A 1 199 ? -1.995 7.892 22.678 1.00 93.88 199 LEU A C 1
ATOM 1586 O O . LEU A 1 199 ? -1.188 7.504 23.525 1.00 93.88 199 LEU A O 1
ATOM 1590 N N . TYR A 1 200 ? -2.006 7.389 21.440 1.00 92.62 200 TYR A N 1
ATOM 1591 C CA . TYR A 1 200 ? -1.032 6.404 20.975 1.00 92.62 200 TYR A CA 1
ATOM 1592 C C . TYR A 1 200 ? 0.384 6.983 20.951 1.00 92.62 200 TYR A C 1
ATOM 1594 O O . TYR A 1 200 ? 1.320 6.339 21.430 1.00 92.62 200 TYR A O 1
ATOM 1602 N N . ILE A 1 201 ? 0.539 8.197 20.422 1.00 90.88 201 ILE A N 1
ATOM 1603 C CA . ILE A 1 201 ? 1.814 8.917 20.359 1.00 90.88 201 ILE A CA 1
ATOM 1604 C C . ILE A 1 201 ? 2.350 9.164 21.776 1.00 90.88 201 ILE A C 1
ATOM 1606 O O . ILE A 1 201 ? 3.494 8.814 22.071 1.00 90.88 201 ILE A O 1
ATOM 1610 N N . GLU A 1 202 ? 1.516 9.675 22.683 1.00 89.38 202 GLU A N 1
ATOM 1611 C CA . GLU A 1 202 ? 1.881 9.890 24.089 1.00 89.38 202 GLU A CA 1
ATOM 1612 C C . GLU A 1 202 ? 2.317 8.592 24.782 1.00 89.38 202 GLU A C 1
ATOM 1614 O O . GLU A 1 202 ? 3.338 8.557 25.473 1.00 89.38 202 GLU A O 1
ATOM 1619 N N . ALA A 1 203 ? 1.584 7.496 24.573 1.00 86.38 203 ALA A N 1
ATOM 1620 C CA . ALA A 1 203 ? 1.912 6.203 25.163 1.00 86.38 203 ALA A CA 1
ATOM 1621 C C . ALA A 1 203 ? 3.225 5.609 24.621 1.00 86.38 203 ALA A C 1
ATOM 1623 O O . ALA A 1 203 ? 3.960 4.975 25.386 1.00 86.38 203 ALA A O 1
ATOM 1624 N N . ASP A 1 204 ? 3.536 5.813 23.335 1.00 79.75 204 ASP A N 1
ATOM 1625 C CA . ASP A 1 204 ? 4.779 5.339 22.710 1.00 79.75 204 ASP A CA 1
ATOM 1626 C C . ASP A 1 204 ? 6.003 6.135 23.189 1.00 79.75 204 ASP A C 1
ATOM 1628 O O . ASP A 1 204 ? 7.048 5.551 23.488 1.00 79.75 204 ASP A O 1
ATOM 1632 N N . HIS A 1 205 ? 5.871 7.454 23.368 1.00 66.19 205 HIS A N 1
ATOM 1633 C CA . HIS A 1 205 ? 6.960 8.305 23.862 1.00 66.19 205 HIS A CA 1
ATOM 1634 C C . HIS A 1 205 ? 7.409 7.973 25.293 1.00 66.19 205 HIS A C 1
ATOM 1636 O O . HIS A 1 205 ? 8.570 8.201 25.634 1.00 66.19 205 HIS A O 1
ATOM 1642 N N . VAL A 1 206 ? 6.539 7.391 26.123 1.00 61.25 206 VAL A N 1
ATOM 1643 C CA . VAL A 1 206 ? 6.874 7.031 27.512 1.00 61.25 206 VAL A CA 1
ATOM 1644 C C . VAL A 1 206 ? 7.582 5.666 27.622 1.00 61.25 206 VAL A C 1
ATOM 1646 O O . VAL A 1 206 ? 8.134 5.350 28.676 1.00 61.25 206 VAL A O 1
ATOM 1649 N N . ASN A 1 207 ? 7.631 4.846 26.562 1.00 55.22 207 ASN A N 1
ATOM 1650 C CA . ASN A 1 207 ? 8.313 3.543 26.596 1.00 55.22 207 ASN A CA 1
ATOM 1651 C C . ASN A 1 207 ? 9.166 3.262 25.337 1.00 55.22 207 ASN A C 1
ATOM 1653 O O . ASN A 1 207 ? 8.772 2.466 24.478 1.00 55.22 207 ASN A O 1
ATOM 1657 N N . PRO A 1 208 ? 10.389 3.825 25.253 1.00 52.66 208 PRO A N 1
ATOM 1658 C CA . PRO A 1 208 ? 11.261 3.686 24.083 1.00 52.66 208 PRO A CA 1
ATOM 1659 C C . PRO A 1 208 ? 11.724 2.244 23.804 1.00 52.66 208 PRO A C 1
ATOM 1661 O O . PRO A 1 208 ? 12.116 1.942 22.678 1.00 52.66 208 PRO A O 1
ATOM 1664 N N . LYS A 1 209 ? 11.612 1.312 24.767 1.00 52.38 209 LYS A N 1
ATOM 1665 C CA . LYS A 1 209 ? 11.992 -0.102 24.566 1.00 52.38 209 LYS A CA 1
ATOM 1666 C C . LYS A 1 209 ? 11.165 -0.810 23.482 1.00 52.38 209 LYS A C 1
ATOM 1668 O O . LYS A 1 209 ? 11.644 -1.789 22.907 1.00 52.38 209 LYS A O 1
ATOM 1673 N N . ARG A 1 210 ? 9.959 -0.316 23.156 1.00 52.66 210 ARG A N 1
ATOM 1674 C CA . ARG A 1 210 ? 9.148 -0.811 22.023 1.00 52.66 210 ARG A CA 1
ATOM 1675 C C . ARG A 1 210 ? 9.754 -0.470 20.658 1.00 52.66 210 ARG A C 1
ATOM 1677 O O . ARG A 1 210 ? 9.587 -1.242 19.716 1.00 52.66 210 ARG A O 1
ATOM 1684 N N . ARG A 1 211 ? 10.481 0.649 20.546 1.00 51.38 211 ARG A N 1
ATOM 1685 C CA . ARG A 1 211 ? 11.164 1.047 19.302 1.00 51.38 211 ARG A CA 1
ATOM 1686 C C . ARG A 1 211 ? 12.343 0.128 19.001 1.00 51.38 211 ARG A C 1
ATOM 1688 O O . ARG A 1 211 ? 12.510 -0.297 17.862 1.00 51.38 211 ARG A O 1
ATOM 1695 N N . GLU A 1 212 ? 13.099 -0.254 20.027 1.00 48.12 212 GLU A N 1
ATOM 1696 C CA . GLU A 1 212 ? 14.263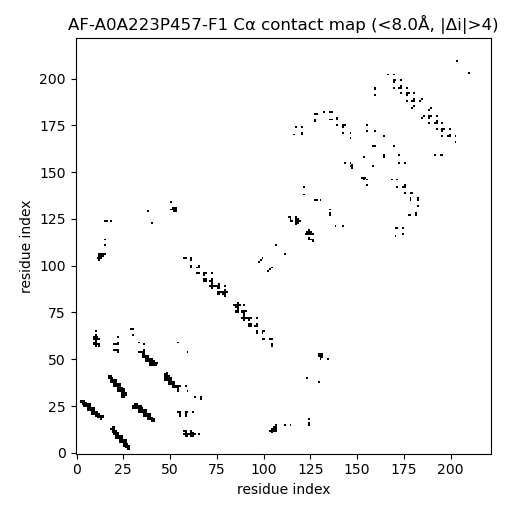 -1.136 19.879 1.00 48.12 212 GLU A CA 1
ATOM 1697 C C . GLU A 1 212 ? 13.864 -2.577 19.542 1.00 48.12 212 GLU A C 1
ATOM 1699 O O . GLU A 1 212 ? 14.437 -3.173 18.638 1.00 48.12 212 GLU A O 1
ATOM 1704 N N . THR A 1 213 ? 12.827 -3.138 20.171 1.00 50.28 213 THR A N 1
ATOM 1705 C CA . THR A 1 213 ? 12.394 -4.518 19.860 1.00 50.28 213 THR A CA 1
ATOM 1706 C C . THR A 1 213 ? 11.788 -4.665 18.458 1.00 50.28 213 THR A C 1
ATOM 1708 O O . THR A 1 213 ? 11.958 -5.710 17.830 1.00 50.28 213 THR A O 1
ATOM 1711 N N . ASN A 1 214 ? 11.147 -3.618 17.929 1.00 48.91 214 ASN A N 1
ATOM 1712 C CA . ASN A 1 214 ? 10.599 -3.607 16.567 1.00 48.91 214 ASN A CA 1
ATOM 1713 C C . ASN A 1 214 ? 11.633 -3.214 15.489 1.00 48.91 214 ASN A C 1
ATOM 1715 O O . ASN A 1 214 ? 11.476 -3.602 14.327 1.00 48.91 214 ASN A O 1
ATOM 1719 N N . GLY A 1 215 ? 12.686 -2.478 15.866 1.00 42.91 215 GLY A N 1
ATOM 1720 C CA . GLY A 1 215 ? 13.812 -2.115 14.998 1.00 42.91 215 GLY A CA 1
ATOM 1721 C C . GLY A 1 215 ? 14.883 -3.206 14.888 1.00 42.91 215 GLY A C 1
ATOM 1722 O O . GLY A 1 215 ? 15.356 -3.485 13.791 1.00 42.91 215 GLY A O 1
ATOM 1723 N N . VAL A 1 216 ? 15.211 -3.894 15.987 1.00 41.16 216 VAL A N 1
ATOM 1724 C CA . VAL A 1 216 ? 16.267 -4.928 16.020 1.00 41.16 216 VAL A CA 1
ATOM 1725 C C . VAL A 1 216 ? 15.858 -6.189 15.252 1.00 41.16 216 VAL A C 1
ATOM 1727 O O . VAL A 1 216 ? 16.681 -6.775 14.559 1.00 41.16 216 VAL A O 1
ATOM 1730 N N . ARG A 1 217 ? 14.567 -6.553 15.245 1.00 42.31 217 ARG A N 1
ATOM 1731 C CA . ARG A 1 217 ? 14.060 -7.671 14.423 1.00 42.31 217 ARG A CA 1
ATOM 1732 C C . ARG A 1 217 ? 14.105 -7.415 12.912 1.00 42.31 217 ARG A C 1
ATOM 1734 O O . ARG A 1 217 ? 13.850 -8.330 12.146 1.00 42.31 217 ARG A O 1
ATOM 1741 N N . SER A 1 218 ? 14.381 -6.182 12.488 1.00 42.78 218 SER A N 1
ATOM 1742 C CA . SER A 1 218 ? 14.502 -5.793 11.079 1.00 42.78 218 SER A CA 1
ATOM 1743 C C . SER A 1 218 ? 15.933 -5.887 10.541 1.00 42.78 218 SER A C 1
ATOM 1745 O O . SER A 1 218 ? 16.126 -5.608 9.364 1.00 42.78 218 SER A O 1
ATOM 1747 N N . GLN A 1 219 ? 16.922 -6.183 11.392 1.00 39.53 219 GLN A N 1
ATOM 1748 C CA . GLN A 1 219 ? 18.349 -6.148 11.041 1.00 39.53 219 GLN A CA 1
ATOM 1749 C C . GLN A 1 219 ? 19.094 -7.459 11.347 1.00 39.53 219 GLN A C 1
ATOM 1751 O O . GLN A 1 219 ? 20.307 -7.513 11.182 1.00 39.53 219 GLN A O 1
ATOM 1756 N N . THR A 1 220 ? 18.407 -8.512 11.805 1.00 39.84 220 THR A N 1
ATOM 1757 C CA . THR A 1 220 ? 19.040 -9.809 12.135 1.00 39.84 220 THR A CA 1
ATOM 1758 C C . THR A 1 220 ? 18.644 -10.960 11.209 1.00 39.84 220 THR A C 1
ATOM 1760 O O . THR A 1 220 ? 18.889 -12.113 11.549 1.00 39.84 220 THR A O 1
ATOM 1763 N N . GLU A 1 221 ? 18.055 -10.668 10.050 1.00 40.31 221 GLU A N 1
ATOM 1764 C CA . GLU A 1 221 ? 17.815 -11.649 8.982 1.00 40.31 221 GLU A CA 1
ATOM 1765 C C . GLU A 1 221 ? 18.362 -11.104 7.652 1.00 40.31 221 GLU A C 1
ATOM 1767 O O . GLU A 1 221 ? 17.603 -10.819 6.735 1.00 40.31 221 GLU A O 1
ATOM 1772 N N . ASP A 1 222 ? 19.685 -10.930 7.597 1.00 38.88 222 ASP A N 1
ATOM 1773 C CA . ASP A 1 222 ? 20.494 -10.881 6.370 1.00 38.88 222 ASP A CA 1
ATOM 1774 C C . ASP A 1 222 ? 21.624 -11.919 6.490 1.00 38.88 222 ASP A C 1
ATOM 1776 O O . ASP A 1 222 ? 22.244 -11.990 7.582 1.00 38.88 222 ASP A O 1
#

Mean predicted aligned error: 6.91 Å

Solvent-accessible surface area (backbone atoms only — not comparable to full-atom values): 12084 Å² total; per-residue (Å²): 134,84,74,57,71,52,73,50,75,37,15,72,22,49,67,45,95,81,22,31,34,31,24,31,22,41,29,68,80,48,79,74,47,81,77,46,17,33,40,34,64,44,80,51,96,96,48,78,44,62,46,65,25,72,78,46,64,69,18,49,52,36,29,50,47,37,52,52,23,47,53,48,13,54,53,24,43,61,51,19,79,80,35,71,69,35,30,55,53,8,52,51,25,42,52,52,20,50,44,37,69,74,55,49,50,64,60,52,71,70,59,50,51,56,20,46,61,40,16,78,73,70,75,44,58,57,62,52,78,52,42,46,72,65,63,35,46,59,49,40,53,54,53,49,54,51,47,25,68,75,52,79,68,51,54,68,69,64,52,70,71,48,91,81,70,63,76,85,51,35,65,59,47,30,48,47,28,48,39,48,21,60,75,48,82,42,71,69,35,44,52,50,25,52,53,28,47,52,54,40,53,56,58,48,71,77,44,64,68,62,56,52,63,64,51,54,73,72,72,75,84,126

Nearest PDB structures (foldseek):
  3u9m-assembly1_A  TM=2.363E-01  e=3.554E+00  Homo sapiens

Sequence (222 aa):
MAFIIGTIFLGKVHEVKDQWIETKFIIIGVPLMPVASMLVTSSAFRGRKGFSVPLHQTSIIAGYARVYAAILAVVFLFLGTRSGGALLTGILFLAVWIYFFFVFGQEKNEGVESRNKIGNITGLFAPPEWLDSYDAYAIYEKIEKKYTLLFMGSDWLNDLQQGEIPREKIPLLYALSRYNYALGPTDENRELFEKADGLYIEADHVNPKRRETNGVRSQTED

Radius of gyration: 22.31 Å; Cα contacts (8 Å, |Δi|>4): 311; chains: 1; bounding box: 45×34×66 Å

pLDDT: mean 89.24, std 14.39, range [38.88, 98.38]

Foldseek 3Di:
DDFPFDKDWFQWAADAPNWTKIWIATDRPAGDDTDWIFTFLDDDDVDTDTATFPDDVLSVCLRRLLGVLVVQLVVLCVVCVPPVVSNVSSVVSVVSNVCSVPPRRYDDPVLNVVLCLLCVQQVGSDQLLRHDLVVLVVSLVVLQVVLCVVPVNDDLVVQLVDDDHPLVNLSSQLNNLRSVCSNPVDPVSVVSNVSSVVSVVVSCVVDVVVVCVVVVVVPPPD